Protein AF-A0A1H0W1Z4-F1 (afdb_monomer)

pLDDT: mean 87.78, std 14.09, range [36.78, 98.44]

Mean predicted aligned error: 5.64 Å

Secondary structure (DSSP, 8-state):
----HHHHHHHHHHHGGG---SEEEEE-HHHHTT-HHHHHHHTT--GGGB-PPEEPSS---S--SS---TT--EEEEEEEETTEEEEEEEEES-SPPPTT--HHHHHHHHHHHHHHHHHHHHHHHHHHHTGGGSSEE-SSS-EE-HHHHHHHHHHHHHHHHHHTT-HHHHHHHHHHHHHHHHTT-HHHHHHHHHHIIIIIHHHHHHHT-

Nearest PDB structures (foldseek):
  8fkz-assembly1_SR  TM=3.542E-01  e=4.297E-01  Homo sapiens
  8eui-assembly1_n  TM=4.156E-01  e=1.668E+00  Schizosaccharomyces pombe
  8fkx-assembly1_SR  TM=2.102E-01  e=4.061E-01  Homo sapiens
  8fkw-assembly1_SR  TM=2.230E-01  e=6.382E-01  Homo sapiens
  8i9y-assembly1_CJ  TM=4.359E-01  e=3.681E+00  Thermochaetoides thermophila DSM 1495

Organism: NCBI:txid91360

Structure (mmCIF, N/CA/C/O backbone):
data_AF-A0A1H0W1Z4-F1
#
_entry.id   AF-A0A1H0W1Z4-F1
#
loop_
_atom_site.group_PDB
_atom_site.id
_atom_site.type_symbol
_atom_site.label_atom_id
_atom_site.label_alt_id
_atom_site.label_comp_id
_atom_site.label_asym_id
_atom_site.label_entity_id
_atom_site.label_seq_id
_atom_site.pdbx_PDB_ins_code
_atom_site.Cartn_x
_atom_site.Cartn_y
_atom_site.Cartn_z
_atom_site.occupancy
_atom_site.B_iso_or_equiv
_atom_site.auth_seq_id
_atom_site.auth_comp_id
_atom_site.auth_asym_id
_atom_site.auth_atom_id
_atom_site.pdbx_PDB_model_num
ATOM 1 N N . MET A 1 1 ? 12.973 -9.106 -22.402 1.00 54.47 1 MET A N 1
ATOM 2 C CA . MET A 1 1 ? 11.665 -9.675 -22.018 1.00 54.47 1 MET A CA 1
ATOM 3 C C . MET A 1 1 ? 10.952 -8.630 -21.182 1.00 54.47 1 MET A C 1
ATOM 5 O O . MET A 1 1 ? 11.521 -8.187 -20.190 1.00 54.47 1 MET A O 1
ATOM 9 N N . ILE A 1 2 ? 9.799 -8.159 -21.649 1.00 82.00 2 ILE A N 1
ATOM 10 C CA . ILE A 1 2 ? 8.969 -7.188 -20.927 1.00 82.00 2 ILE A CA 1
ATOM 11 C C . ILE A 1 2 ? 8.292 -7.931 -19.766 1.00 82.00 2 ILE A C 1
ATOM 13 O O . ILE A 1 2 ? 7.912 -9.089 -19.918 1.00 82.00 2 ILE A O 1
ATOM 17 N N . PHE A 1 3 ? 8.229 -7.309 -18.590 1.00 91.56 3 PHE A N 1
ATOM 18 C CA . PHE A 1 3 ? 7.589 -7.903 -17.417 1.00 91.56 3 PHE A CA 1
ATOM 19 C C . PHE A 1 3 ? 6.062 -7.835 -17.564 1.00 91.56 3 PHE A C 1
ATOM 21 O O . PHE A 1 3 ? 5.538 -6.766 -17.865 1.00 91.56 3 PHE A O 1
ATOM 28 N N . ASP A 1 4 ? 5.351 -8.939 -17.329 1.00 95.38 4 ASP A N 1
ATOM 29 C CA . ASP A 1 4 ? 3.884 -8.975 -17.393 1.00 95.38 4 ASP A CA 1
ATOM 30 C C . ASP A 1 4 ? 3.253 -8.372 -16.124 1.00 95.38 4 ASP A C 1
ATOM 32 O O . ASP A 1 4 ? 3.011 -9.056 -15.125 1.00 95.38 4 ASP A O 1
ATOM 36 N N . TYR A 1 5 ? 2.996 -7.061 -16.158 1.00 95.62 5 TYR A N 1
ATOM 37 C CA . TYR A 1 5 ? 2.328 -6.358 -15.061 1.00 95.62 5 TYR A CA 1
ATOM 38 C C . TYR A 1 5 ? 0.850 -6.716 -14.923 1.00 95.62 5 TYR A C 1
ATOM 40 O O . TYR A 1 5 ? 0.344 -6.696 -13.803 1.00 95.62 5 TYR A O 1
ATOM 48 N N . GLY A 1 6 ? 0.163 -7.050 -16.018 1.00 94.31 6 GLY A N 1
ATOM 49 C CA . GLY A 1 6 ? -1.247 -7.436 -15.975 1.00 94.31 6 GLY A CA 1
ATOM 50 C C . GLY A 1 6 ? -1.432 -8.749 -15.217 1.00 94.31 6 GLY A C 1
ATOM 51 O O . GLY A 1 6 ? -2.233 -8.824 -14.283 1.00 94.31 6 GLY A O 1
ATOM 52 N N . GLY A 1 7 ? -0.624 -9.759 -15.551 1.00 96.44 7 GLY A N 1
ATOM 53 C CA . GLY A 1 7 ? -0.599 -11.039 -14.847 1.00 96.44 7 GLY A CA 1
ATOM 54 C C . GLY A 1 7 ? -0.161 -10.909 -13.388 1.00 96.44 7 GLY A C 1
ATOM 55 O O . GLY A 1 7 ? -0.798 -11.484 -12.503 1.00 96.44 7 GLY A O 1
ATOM 56 N N . ALA A 1 8 ? 0.880 -10.117 -13.105 1.00 97.38 8 ALA A N 1
ATOM 57 C CA . ALA A 1 8 ? 1.346 -9.891 -11.734 1.00 97.38 8 ALA A CA 1
ATOM 58 C C . ALA A 1 8 ? 0.305 -9.169 -10.860 1.00 97.38 8 ALA A C 1
ATOM 60 O O . ALA A 1 8 ? 0.107 -9.556 -9.709 1.00 97.38 8 ALA A O 1
ATOM 61 N N . LEU A 1 9 ? -0.381 -8.158 -11.406 1.00 96.81 9 LEU A N 1
ATOM 62 C CA . LEU A 1 9 ? -1.459 -7.451 -10.716 1.00 96.81 9 LEU A CA 1
ATOM 63 C C . LEU A 1 9 ? -2.620 -8.396 -10.410 1.00 96.81 9 LEU A C 1
ATOM 65 O O . LEU A 1 9 ? -2.987 -8.530 -9.249 1.00 96.81 9 LEU A O 1
ATOM 69 N N . LYS A 1 10 ? -3.120 -9.129 -11.411 1.00 97.19 10 LYS A N 1
ATOM 70 C CA . LYS A 1 10 ? -4.212 -10.095 -11.222 1.00 97.19 10 LYS A CA 1
ATOM 71 C C . LYS A 1 10 ? -3.865 -11.172 -10.192 1.00 97.19 10 LYS A C 1
ATOM 73 O O . LYS A 1 10 ? -4.716 -11.601 -9.417 1.00 97.19 10 LYS A O 1
ATOM 78 N N . LYS A 1 11 ? -2.604 -11.609 -10.157 1.00 97.75 11 LYS A N 1
ATOM 79 C CA . LYS A 1 11 ? -2.120 -12.523 -9.119 1.00 97.75 11 LYS A CA 1
ATOM 80 C C . LYS A 1 11 ? -2.208 -11.886 -7.730 1.00 97.75 11 LYS A C 1
ATOM 82 O O . LYS A 1 11 ? -2.734 -12.515 -6.818 1.00 97.75 11 LYS A O 1
ATOM 87 N N . LEU A 1 12 ? -1.730 -10.650 -7.569 1.00 97.69 12 LEU A N 1
ATOM 88 C CA . LEU A 1 12 ? -1.791 -9.942 -6.289 1.00 97.69 12 LEU A CA 1
ATOM 89 C C . LEU A 1 12 ? -3.231 -9.656 -5.843 1.00 97.69 12 LEU A C 1
ATOM 91 O O . LEU A 1 12 ? -3.514 -9.765 -4.658 1.00 97.69 12 LEU A O 1
ATOM 95 N N . GLU A 1 13 ? -4.133 -9.340 -6.770 1.00 96.81 13 GLU A N 1
ATOM 96 C CA . GLU A 1 13 ? -5.564 -9.151 -6.495 1.00 96.81 13 GLU A CA 1
ATOM 97 C C . GLU A 1 13 ? -6.209 -10.415 -5.918 1.00 96.81 13 GLU A C 1
ATOM 99 O O . GLU A 1 13 ? -6.973 -10.334 -4.960 1.00 96.81 13 GLU A O 1
ATOM 104 N N . ASN A 1 14 ? -5.882 -11.583 -6.478 1.00 96.88 14 ASN A N 1
ATOM 105 C CA . ASN A 1 14 ? -6.466 -12.856 -6.054 1.00 96.88 14 ASN A CA 1
ATOM 106 C C . ASN A 1 14 ? -5.843 -13.395 -4.764 1.00 96.88 14 ASN A C 1
ATOM 108 O O . ASN A 1 14 ? -6.538 -13.958 -3.924 1.00 96.88 14 ASN A O 1
ATOM 112 N N . GLU A 1 15 ? -4.522 -13.282 -4.632 1.00 96.62 15 GLU A N 1
ATOM 113 C CA . GLU A 1 15 ? -3.795 -13.882 -3.513 1.00 96.62 15 GLU A CA 1
ATOM 114 C C . GLU A 1 15 ? -3.684 -12.935 -2.320 1.00 96.62 15 GLU A C 1
ATOM 116 O O . GLU A 1 15 ? -3.483 -13.403 -1.203 1.00 96.62 15 GLU A O 1
ATOM 121 N N . LEU A 1 16 ? -3.753 -11.616 -2.547 1.00 96.44 16 LEU A N 1
ATOM 122 C CA . LEU A 1 16 ? -3.589 -10.556 -1.540 1.00 96.44 16 LEU A CA 1
ATOM 123 C C . LEU A 1 16 ? -2.333 -10.730 -0.676 1.00 96.44 16 LEU A C 1
ATOM 125 O O . LEU A 1 16 ? -2.275 -10.313 0.479 1.00 96.44 16 LEU A O 1
ATOM 129 N N . ASN A 1 17 ? -1.327 -11.403 -1.237 1.00 93.75 17 ASN A N 1
ATOM 130 C CA . ASN A 1 17 ? -0.134 -11.860 -0.537 1.00 93.75 17 ASN A CA 1
ATOM 131 C C . ASN A 1 17 ? -0.435 -12.630 0.774 1.00 93.75 17 ASN A C 1
ATOM 133 O O . ASN A 1 17 ? 0.283 -12.500 1.763 1.00 93.75 17 ASN A O 1
ATOM 137 N N . GLY A 1 18 ? -1.521 -13.410 0.788 1.00 95.19 18 GLY A N 1
ATOM 138 C CA . GLY A 1 18 ? -1.989 -14.198 1.929 1.00 95.19 18 GLY A CA 1
ATOM 139 C C . GLY A 1 18 ? -2.751 -13.407 2.997 1.00 95.19 18 GLY A C 1
ATOM 140 O O . GLY A 1 18 ? -3.099 -13.975 4.031 1.00 95.19 18 GLY A O 1
ATOM 141 N N . LEU A 1 19 ? -3.007 -12.113 2.783 1.00 96.25 19 LEU A N 1
ATOM 142 C CA . LEU A 1 19 ? -3.718 -11.264 3.737 1.00 96.25 19 LEU A CA 1
ATOM 143 C C . LEU A 1 19 ? -5.232 -11.383 3.551 1.00 96.25 19 LEU A C 1
ATOM 145 O O . LEU A 1 19 ? -5.746 -11.378 2.434 1.00 96.25 19 LEU A O 1
ATOM 149 N N . LYS A 1 20 ? -5.959 -11.434 4.668 1.00 94.19 20 LYS A N 1
ATOM 150 C CA . LYS A 1 20 ? -7.419 -11.374 4.665 1.00 94.19 20 LYS A CA 1
ATOM 151 C C . LYS A 1 20 ? -7.868 -9.919 4.776 1.00 94.19 20 LYS A C 1
ATOM 153 O O . LYS A 1 20 ? -7.531 -9.245 5.746 1.00 94.19 20 LYS A O 1
ATOM 158 N N . ILE A 1 21 ? -8.659 -9.471 3.809 1.00 95.69 21 ILE A N 1
ATOM 159 C CA . ILE A 1 21 ? -9.326 -8.163 3.801 1.00 95.69 21 ILE A CA 1
ATOM 160 C C . ILE A 1 21 ? -10.825 -8.367 3.569 1.00 95.69 21 ILE A C 1
ATOM 162 O O . ILE A 1 21 ? -11.235 -9.429 3.101 1.00 95.69 21 ILE A O 1
ATOM 166 N N . HIS A 1 22 ? -11.634 -7.350 3.859 1.00 96.56 22 HIS A N 1
ATOM 167 C CA . HIS A 1 22 ? -13.062 -7.367 3.550 1.00 96.56 22 HIS A CA 1
ATOM 168 C C . HIS A 1 22 ? -13.293 -7.294 2.035 1.00 96.56 22 HIS A C 1
ATOM 170 O O . HIS A 1 22 ? -14.001 -8.113 1.458 1.00 96.56 22 HIS A O 1
ATOM 176 N N . SER A 1 23 ? -12.686 -6.303 1.373 1.00 96.69 23 SER A N 1
ATOM 177 C CA . SER A 1 23 ? -12.853 -6.100 -0.070 1.00 96.69 23 SER A CA 1
ATOM 178 C C . SER A 1 23 ? -11.734 -5.253 -0.672 1.00 96.69 23 SER A C 1
ATOM 180 O O . SER A 1 23 ? -11.281 -4.291 -0.047 1.00 96.69 23 SER A O 1
ATOM 182 N N . LEU A 1 24 ? -11.361 -5.572 -1.912 1.00 97.56 24 LEU A N 1
ATOM 183 C CA . LEU A 1 24 ? -10.500 -4.768 -2.778 1.00 97.56 24 LEU A CA 1
ATOM 184 C C . LEU A 1 24 ? -11.349 -4.125 -3.877 1.00 97.56 24 LEU A C 1
ATOM 186 O O . LEU A 1 24 ? -12.066 -4.820 -4.591 1.00 97.56 24 LEU A O 1
ATOM 190 N N . ASN A 1 25 ? -11.243 -2.808 -4.028 1.00 96.50 25 ASN A N 1
ATOM 191 C CA . ASN A 1 25 ? -12.062 -2.039 -4.954 1.00 96.50 25 ASN A CA 1
ATOM 192 C C . ASN A 1 25 ? -11.186 -1.159 -5.845 1.00 96.50 25 ASN A C 1
ATOM 194 O O . ASN A 1 25 ? -10.523 -0.238 -5.370 1.00 96.50 25 ASN A O 1
ATOM 198 N N . PHE A 1 26 ? -11.225 -1.404 -7.153 1.00 93.62 26 PHE A N 1
ATOM 199 C CA . PHE A 1 26 ? -10.638 -0.490 -8.126 1.00 93.62 26 PHE A CA 1
ATOM 200 C C . PHE A 1 26 ? -11.659 0.584 -8.491 1.00 93.62 26 PHE A C 1
ATOM 202 O O . PHE A 1 26 ? -12.725 0.266 -9.015 1.00 93.62 26 PHE A O 1
ATOM 209 N N . ILE A 1 27 ? -11.338 1.850 -8.232 1.00 90.88 27 ILE A N 1
ATOM 210 C CA . ILE A 1 27 ? -12.268 2.977 -8.351 1.00 90.88 27 ILE A CA 1
ATOM 211 C C . ILE A 1 27 ? -11.737 4.021 -9.336 1.00 90.88 27 ILE A C 1
ATOM 213 O O . ILE A 1 27 ? -10.537 4.281 -9.409 1.00 90.88 27 ILE A O 1
ATOM 217 N N . ASP A 1 28 ? -12.629 4.617 -10.121 1.00 86.44 28 ASP A N 1
ATOM 218 C CA . ASP A 1 28 ? -12.276 5.682 -11.061 1.00 86.44 28 ASP A CA 1
ATOM 219 C C . ASP A 1 28 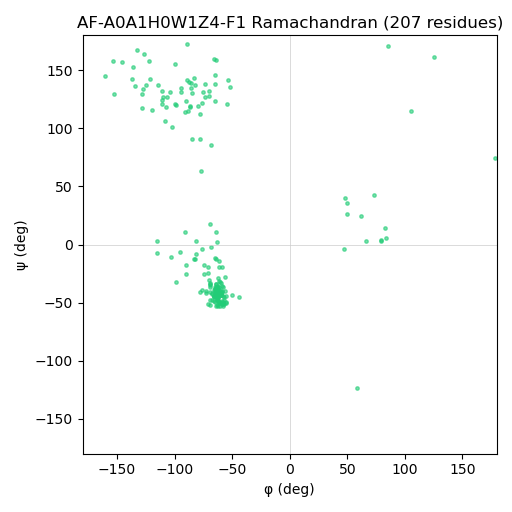? -11.786 6.939 -10.322 1.00 86.44 28 ASP A C 1
ATOM 221 O O . ASP A 1 28 ? -12.258 7.255 -9.229 1.00 86.44 28 ASP A O 1
ATOM 225 N N . TYR A 1 29 ? -10.838 7.667 -10.922 1.00 82.00 29 TYR A N 1
ATOM 226 C CA . TYR A 1 29 ? -10.178 8.832 -10.309 1.00 82.00 29 TYR A CA 1
ATOM 227 C C . TYR A 1 29 ? -11.163 9.853 -9.717 1.00 82.00 29 TYR A C 1
ATOM 229 O O . TYR A 1 29 ? -10.976 10.330 -8.600 1.00 82.00 29 TYR A O 1
ATOM 237 N N . GLU A 1 30 ? -12.243 10.149 -10.442 1.00 83.75 30 GLU A N 1
ATOM 238 C CA . GLU A 1 30 ? -13.265 11.116 -10.025 1.00 83.75 30 GLU A CA 1
ATOM 239 C C . GLU A 1 30 ? -14.005 10.691 -8.753 1.00 83.75 30 GLU A C 1
ATOM 241 O O . GLU A 1 30 ? -14.344 11.525 -7.915 1.00 83.75 30 GLU A O 1
ATOM 246 N N . LEU A 1 31 ? -14.255 9.389 -8.599 1.00 85.88 31 LEU A N 1
ATOM 247 C CA . LEU A 1 31 ? -14.890 8.835 -7.406 1.00 85.88 31 LEU A CA 1
ATOM 248 C C . LEU A 1 31 ? -13.890 8.773 -6.249 1.00 85.88 31 LEU A C 1
ATOM 250 O O . LEU A 1 31 ? -14.244 9.105 -5.121 1.00 85.88 31 LEU A O 1
ATOM 254 N N . PHE A 1 32 ? -12.634 8.419 -6.536 1.00 84.38 32 PHE A N 1
ATOM 255 C CA . PHE A 1 32 ? -11.555 8.386 -5.549 1.00 84.38 32 PHE A CA 1
ATOM 256 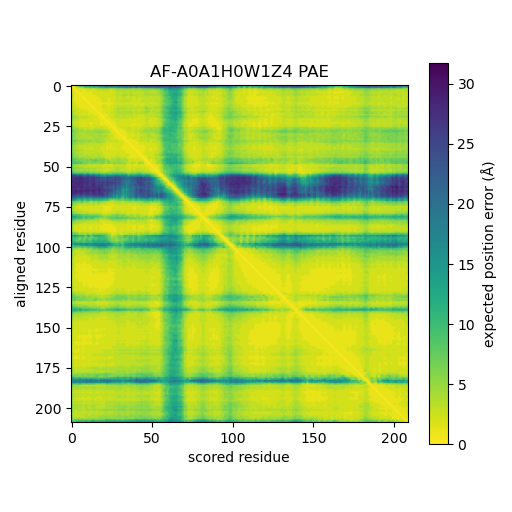C C . PHE A 1 32 ? -11.334 9.760 -4.895 1.00 84.38 32 PHE A C 1
ATOM 258 O O . PHE A 1 32 ? -11.193 9.864 -3.677 1.00 84.38 32 PHE A O 1
ATOM 265 N N . ALA A 1 33 ? -11.416 10.836 -5.683 1.00 82.25 33 ALA A N 1
ATOM 266 C CA . ALA A 1 33 ? -11.268 12.213 -5.212 1.00 82.25 33 ALA A CA 1
ATOM 267 C C . ALA A 1 33 ? -12.362 12.684 -4.227 1.00 82.25 33 ALA A C 1
ATOM 269 O O . ALA A 1 33 ? -12.193 13.726 -3.591 1.00 82.25 33 ALA A O 1
ATOM 270 N N . LYS A 1 34 ? -13.470 11.942 -4.070 1.00 85.00 34 LYS A N 1
ATOM 271 C CA . LYS A 1 34 ? -14.558 12.272 -3.128 1.00 85.00 34 LYS A CA 1
ATOM 272 C C . LYS A 1 34 ? -14.270 11.845 -1.681 1.00 85.00 34 LYS A C 1
ATOM 274 O O . LYS A 1 34 ? -15.012 12.231 -0.779 1.00 85.00 34 LYS A O 1
ATOM 279 N N . GLY A 1 35 ? -13.190 11.097 -1.450 1.00 83.31 35 GLY A N 1
ATOM 280 C CA . GLY A 1 35 ? -12.712 10.727 -0.119 1.00 83.31 35 GLY A CA 1
ATOM 281 C C . GLY A 1 35 ? -13.368 9.480 0.487 1.00 83.31 35 GLY A C 1
ATOM 282 O O . GLY A 1 35 ? -14.346 8.934 -0.018 1.00 83.31 35 GLY A O 1
ATOM 283 N N . GLU A 1 36 ? -12.806 9.032 1.610 1.00 87.38 36 GLU A N 1
ATOM 284 C CA . GLU A 1 36 ? -13.089 7.737 2.250 1.00 87.38 36 GLU A CA 1
ATOM 285 C C . GLU A 1 36 ? -14.567 7.490 2.601 1.00 87.38 36 GLU A C 1
ATOM 287 O O . GLU A 1 36 ? -15.058 6.385 2.395 1.00 87.38 36 GLU A O 1
ATOM 292 N N . ASN A 1 37 ? -15.296 8.504 3.086 1.00 90.62 37 ASN A N 1
ATOM 293 C CA . ASN A 1 37 ? -16.703 8.346 3.464 1.00 90.62 37 ASN A CA 1
ATOM 294 C C . ASN A 1 37 ? -17.551 7.987 2.240 1.00 90.62 37 ASN A C 1
ATOM 296 O O . ASN A 1 37 ? -18.308 7.023 2.284 1.00 90.62 37 ASN A O 1
ATOM 300 N N . TYR A 1 38 ? -17.361 8.723 1.140 1.00 90.94 38 TYR A N 1
ATOM 301 C CA . TYR A 1 38 ? -18.055 8.455 -0.115 1.00 90.94 38 TYR A CA 1
ATOM 302 C C . TYR A 1 38 ? -17.685 7.078 -0.667 1.00 90.94 38 TYR A C 1
ATOM 304 O O . TYR A 1 38 ? -18.557 6.347 -1.120 1.00 90.94 38 TYR A O 1
ATOM 312 N N . LEU A 1 39 ? -16.402 6.705 -0.615 1.00 91.88 39 LEU A N 1
ATOM 313 C CA . LEU A 1 39 ? -15.931 5.407 -1.101 1.00 91.88 39 LEU A CA 1
ATOM 314 C C . LEU A 1 39 ? -16.547 4.231 -0.331 1.00 91.88 39 LEU A C 1
ATOM 316 O O . LEU A 1 39 ? -16.953 3.248 -0.945 1.00 91.88 39 LEU A O 1
ATOM 320 N N . ILE A 1 40 ? -16.658 4.345 0.995 1.00 93.75 40 ILE A N 1
ATOM 321 C CA . ILE A 1 40 ? -17.289 3.336 1.857 1.00 93.75 40 ILE A CA 1
ATOM 322 C C . ILE A 1 40 ? -18.789 3.213 1.565 1.00 93.75 40 ILE A C 1
ATOM 324 O O . ILE A 1 40 ? -19.284 2.099 1.397 1.00 93.75 40 ILE A O 1
ATOM 328 N N . GLU A 1 41 ? -19.498 4.334 1.420 1.00 94.25 41 GLU A N 1
ATOM 329 C CA . GLU A 1 41 ? -20.918 4.326 1.039 1.00 94.25 41 GLU A CA 1
ATOM 330 C C . GLU A 1 41 ? -21.133 3.770 -0.373 1.00 94.25 41 GLU A C 1
ATOM 332 O O . GLU A 1 41 ? -22.077 3.017 -0.606 1.00 94.25 41 GLU A O 1
ATOM 337 N N . HIS A 1 42 ? -20.234 4.083 -1.311 1.00 92.50 42 HIS A N 1
ATOM 338 C CA . HIS A 1 42 ? -20.307 3.632 -2.701 1.00 92.50 42 HIS A CA 1
ATOM 339 C C . HIS A 1 42 ? -20.247 2.106 -2.840 1.00 92.50 42 HIS A C 1
ATOM 341 O O . HIS A 1 42 ? -20.872 1.552 -3.741 1.00 92.50 42 HIS A O 1
ATOM 347 N N . ILE A 1 43 ? -19.540 1.419 -1.937 1.00 93.88 43 ILE A N 1
ATOM 348 C CA . ILE A 1 43 ? -19.478 -0.051 -1.899 1.00 93.88 43 ILE A CA 1
ATOM 349 C C . ILE A 1 43 ? -20.556 -0.677 -0.998 1.00 93.88 43 ILE A C 1
ATOM 351 O O . ILE A 1 43 ? -20.496 -1.867 -0.699 1.00 93.88 43 ILE A O 1
ATOM 355 N N . GLY A 1 44 ? -21.538 0.114 -0.551 1.00 93.50 44 GLY A N 1
ATOM 356 C CA . GLY A 1 44 ? -22.682 -0.353 0.233 1.00 93.50 44 GLY A CA 1
ATOM 357 C C . GLY A 1 44 ? -22.424 -0.506 1.734 1.00 93.50 44 GLY A C 1
ATOM 358 O O . GLY A 1 44 ? -23.235 -1.120 2.426 1.00 93.50 44 GLY A O 1
ATOM 359 N N . LEU A 1 45 ? -21.325 0.042 2.262 1.00 93.44 45 LEU A N 1
ATOM 360 C CA . LEU A 1 45 ? -21.011 0.012 3.691 1.00 93.44 45 LEU A CA 1
ATOM 361 C C . LEU A 1 45 ? -21.369 1.337 4.381 1.00 93.44 45 LEU A C 1
ATOM 363 O O . LEU A 1 45 ? -21.404 2.402 3.773 1.00 93.44 45 LEU A O 1
ATOM 367 N N . SER A 1 46 ? -21.616 1.287 5.693 1.00 91.12 46 SER A N 1
ATOM 368 C CA . SER A 1 46 ? -21.920 2.482 6.489 1.00 91.12 46 SER A CA 1
ATOM 369 C C . SER A 1 46 ? -20.653 3.181 6.982 1.00 91.12 46 SER A C 1
ATOM 371 O O . SER A 1 46 ? -19.781 2.551 7.581 1.00 91.12 46 SER A O 1
ATOM 373 N N . VAL A 1 47 ? -20.598 4.512 6.851 1.00 87.31 47 VAL A N 1
ATOM 374 C CA . VAL A 1 47 ? -19.519 5.363 7.401 1.00 87.31 47 VAL A CA 1
ATOM 375 C C . VAL A 1 47 ? -19.356 5.188 8.913 1.00 87.31 47 VAL A C 1
ATOM 377 O O . VAL A 1 47 ? -18.252 5.327 9.438 1.00 87.31 47 VAL A O 1
ATOM 380 N N . LYS A 1 48 ? -20.431 4.825 9.629 1.00 89.25 48 LYS A N 1
ATOM 381 C CA . LYS A 1 48 ? -20.384 4.551 11.078 1.00 89.25 48 LYS A CA 1
ATOM 382 C C . LYS A 1 48 ? -19.454 3.388 11.435 1.00 89.25 48 LYS A C 1
ATOM 384 O O . LYS A 1 48 ? -19.037 3.285 12.584 1.00 89.25 48 LYS A O 1
ATOM 389 N N . ASN A 1 49 ? -19.130 2.538 10.464 1.00 87.56 49 ASN A N 1
ATOM 390 C CA . ASN A 1 49 ? -18.246 1.399 10.652 1.00 87.56 49 ASN A CA 1
ATOM 391 C C . ASN A 1 49 ? -16.766 1.792 10.549 1.00 87.56 49 ASN A C 1
ATOM 393 O O . ASN A 1 49 ? -15.921 0.985 10.917 1.00 87.56 49 ASN A O 1
ATOM 397 N N . ILE A 1 50 ? -16.422 2.993 10.068 1.00 92.81 50 ILE A N 1
ATOM 398 C CA . ILE A 1 50 ? -15.025 3.404 9.877 1.00 92.81 50 ILE A CA 1
ATOM 399 C C . ILE A 1 50 ? -14.336 3.628 11.229 1.00 92.81 50 ILE A C 1
ATOM 401 O O . ILE A 1 50 ? -14.788 4.419 12.058 1.00 92.81 50 ILE A O 1
ATOM 405 N N . ILE A 1 51 ? -13.179 2.993 11.417 1.00 92.44 51 ILE A N 1
ATOM 406 C CA . ILE A 1 51 ? -12.267 3.274 12.527 1.00 92.44 51 ILE A CA 1
ATOM 407 C C . ILE A 1 51 ? -11.307 4.391 12.105 1.00 92.44 51 ILE A C 1
ATOM 409 O O . ILE A 1 51 ? -10.474 4.209 11.220 1.00 92.44 51 ILE A O 1
ATOM 413 N N . ARG A 1 52 ? -11.395 5.549 12.769 1.00 90.56 52 ARG A N 1
ATOM 414 C CA . ARG A 1 52 ? -10.483 6.685 12.558 1.00 90.56 52 ARG A CA 1
ATOM 415 C C . ARG A 1 52 ? -9.336 6.646 13.558 1.00 90.56 52 ARG A C 1
ATOM 417 O O . ARG A 1 52 ? -9.578 6.534 14.755 1.00 90.56 52 ARG A O 1
ATOM 424 N N . TYR A 1 53 ? -8.105 6.793 13.078 1.00 89.75 53 TYR A N 1
ATOM 425 C CA . TYR A 1 53 ? -6.909 6.786 13.918 1.00 89.75 53 TYR A CA 1
ATOM 426 C C . TYR A 1 53 ? -6.483 8.202 14.306 1.00 89.75 53 TYR A C 1
ATOM 428 O O . TYR A 1 53 ? -6.370 9.084 13.456 1.00 89.75 53 TYR A O 1
ATOM 436 N N . LYS A 1 54 ? -6.153 8.409 15.582 1.00 89.25 54 LYS A N 1
ATOM 437 C CA . LYS A 1 54 ? -5.401 9.590 16.018 1.00 89.25 54 LYS A CA 1
ATOM 438 C C . LYS A 1 54 ? -3.934 9.465 15.606 1.00 89.25 54 LYS A C 1
ATOM 440 O O . LYS A 1 54 ? -3.274 8.483 15.948 1.00 89.25 54 LYS A O 1
ATOM 445 N N . VAL A 1 55 ? -3.396 10.469 14.920 1.00 86.38 55 VAL A N 1
ATOM 446 C CA . VAL A 1 55 ? -1.967 10.516 14.573 1.00 86.38 55 VAL A CA 1
ATOM 447 C C . VAL A 1 55 ? -1.159 10.905 15.812 1.00 86.38 55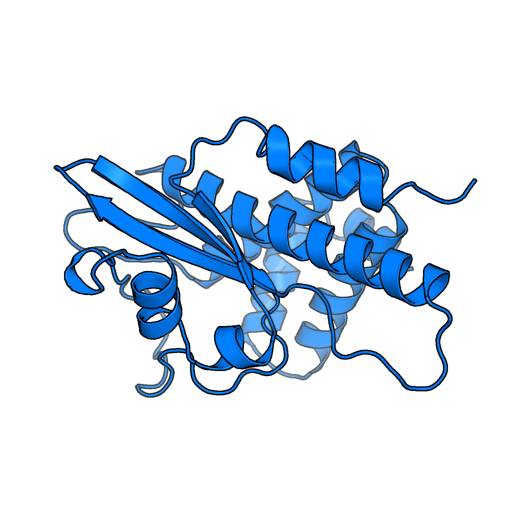 VAL A C 1
ATOM 449 O O . VAL A 1 55 ? -1.380 11.962 16.400 1.00 86.38 55 VAL A O 1
ATOM 452 N N . LYS A 1 56 ? -0.217 10.053 16.230 1.00 71.44 56 LYS A N 1
ATOM 453 C CA . LYS A 1 56 ? 0.698 10.355 17.340 1.00 71.44 56 LYS A CA 1
ATOM 454 C C . LYS A 1 56 ? 1.875 11.204 16.857 1.00 71.44 56 LYS A C 1
ATOM 456 O O . LYS A 1 56 ? 2.482 10.903 15.836 1.00 71.44 56 LYS A O 1
ATOM 461 N N . GLY A 1 57 ? 2.249 12.217 17.640 1.00 59.06 57 GLY A N 1
ATOM 462 C CA . GLY A 1 57 ? 3.567 12.857 17.545 1.00 59.06 57 GLY A CA 1
ATOM 463 C C . GLY A 1 57 ? 3.750 13.943 16.479 1.00 59.06 57 GLY A C 1
ATOM 464 O O . GLY A 1 57 ? 4.862 14.448 16.357 1.00 59.06 57 GLY A O 1
ATOM 465 N N . GLN A 1 58 ? 2.708 14.353 15.747 1.00 54.12 58 GLN A N 1
ATOM 466 C CA . GLN A 1 58 ? 2.760 15.560 14.912 1.00 54.12 58 GLN A CA 1
ATOM 467 C C . GLN A 1 58 ? 1.471 16.381 15.039 1.00 54.12 58 GLN A C 1
ATOM 469 O O . GLN A 1 58 ? 0.392 15.788 15.102 1.00 54.12 58 GLN A O 1
ATOM 474 N N . PRO A 1 59 ? 1.550 17.728 15.041 1.00 43.62 59 PRO A N 1
ATOM 475 C CA . PRO A 1 59 ? 0.392 18.570 14.789 1.00 43.62 59 PRO A CA 1
ATOM 476 C C . PRO A 1 59 ? -0.002 18.372 13.324 1.00 43.62 59 PRO A C 1
ATOM 478 O O . PRO A 1 59 ? 0.458 19.072 12.425 1.00 43.62 59 PRO A O 1
ATOM 481 N N . TYR A 1 60 ? -0.805 17.345 13.071 1.00 45.38 60 TYR A N 1
ATOM 482 C CA . TYR A 1 60 ? -1.495 17.204 11.803 1.00 45.38 60 TYR A CA 1
ATOM 483 C C . TYR A 1 60 ? -2.481 18.371 11.706 1.00 45.38 60 TYR A C 1
ATOM 485 O O . TYR A 1 60 ? -3.279 18.583 12.621 1.00 45.38 60 TYR A O 1
ATOM 493 N N . GLY A 1 61 ? -2.373 19.174 10.646 1.00 45.28 61 GLY A N 1
ATOM 494 C CA . GLY A 1 61 ? -3.300 20.279 10.410 1.00 45.28 61 GLY A CA 1
ATOM 495 C C . GLY A 1 61 ? -4.746 19.777 10.430 1.00 45.28 61 GLY A C 1
ATOM 496 O O . GLY A 1 61 ? -5.039 18.683 9.956 1.00 45.28 61 GLY A O 1
ATOM 497 N N . SER A 1 62 ? -5.647 20.578 10.995 1.00 41.25 62 SER A N 1
ATOM 498 C CA . SER A 1 62 ? -7.065 20.249 11.214 1.00 41.25 62 SER A CA 1
ATOM 499 C C . SER A 1 62 ? -7.866 19.980 9.936 1.00 41.25 62 SER A C 1
ATOM 501 O O . SER A 1 62 ? -8.955 19.414 9.999 1.00 41.25 62 SER A O 1
ATOM 503 N N . ASN A 1 63 ? -7.330 20.343 8.776 1.00 40.38 63 ASN A N 1
ATOM 504 C CA . ASN A 1 63 ? -7.953 20.116 7.485 1.00 40.38 63 ASN A CA 1
ATOM 505 C C . ASN A 1 63 ? -7.162 19.030 6.775 1.00 40.38 63 ASN A C 1
ATOM 507 O O . ASN A 1 63 ? -6.063 19.342 6.356 1.00 40.38 63 ASN A O 1
ATOM 511 N N . HIS A 1 64 ? -7.690 17.806 6.680 1.00 46.62 64 HIS A N 1
ATOM 512 C CA . HIS A 1 64 ? -7.588 16.905 5.517 1.00 46.62 64 HIS A CA 1
ATOM 513 C C . HIS A 1 64 ? -8.292 15.578 5.845 1.00 46.62 64 HIS A C 1
ATOM 515 O O . HIS A 1 64 ? -7.660 14.550 6.063 1.00 46.62 64 HIS A O 1
ATOM 521 N N . GLY A 1 65 ? -9.625 15.586 5.849 1.00 37.69 65 GLY A N 1
ATOM 522 C CA . GLY A 1 65 ? -10.348 14.396 5.408 1.00 37.69 65 GLY A CA 1
ATOM 523 C C . GLY A 1 65 ? -10.312 14.398 3.886 1.00 37.69 65 GLY A C 1
ATOM 524 O O . GLY A 1 65 ? -10.861 15.331 3.317 1.00 37.69 65 GLY A O 1
ATOM 525 N N . GLY A 1 66 ? -9.608 13.446 3.262 1.00 38.00 66 GLY A N 1
ATOM 526 C CA . GLY A 1 66 ? -9.671 13.046 1.840 1.00 38.00 66 GLY A CA 1
ATOM 527 C C . GLY A 1 66 ? -9.652 14.093 0.710 1.00 38.00 66 GLY A C 1
ATOM 528 O O . GLY A 1 66 ? -9.660 13.702 -0.452 1.00 38.00 66 GLY A O 1
ATOM 529 N N . ALA A 1 67 ? -9.648 15.395 0.982 1.00 36.78 67 ALA A N 1
ATOM 530 C CA . ALA A 1 67 ? -9.901 16.408 -0.028 1.00 36.78 67 ALA A CA 1
ATOM 531 C C . ALA A 1 67 ? -8.586 16.857 -0.683 1.00 36.78 67 ALA A C 1
ATOM 533 O O . ALA A 1 67 ? -7.747 17.498 -0.049 1.00 36.78 67 ALA A O 1
ATOM 534 N N . ALA A 1 68 ? -8.471 16.544 -1.977 1.00 37.41 68 ALA A N 1
ATOM 535 C CA . ALA A 1 68 ? -7.602 17.186 -2.967 1.00 37.41 68 ALA A CA 1
ATOM 536 C C . ALA A 1 68 ? -6.080 16.928 -2.906 1.00 37.41 68 ALA A C 1
ATOM 538 O O . ALA A 1 68 ? -5.294 17.831 -3.182 1.00 37.41 68 ALA A O 1
ATOM 539 N N . ASN A 1 69 ? -5.635 15.688 -2.669 1.00 42.09 69 ASN A N 1
ATOM 540 C CA . ASN A 1 69 ? -4.310 15.269 -3.150 1.00 42.09 69 ASN A CA 1
ATOM 541 C C . ASN A 1 69 ? -4.471 14.413 -4.412 1.00 42.09 69 ASN A C 1
ATOM 543 O O . ASN A 1 69 ? -4.740 13.220 -4.330 1.00 42.09 69 ASN A O 1
ATOM 547 N N . SER A 1 70 ? -4.242 15.015 -5.580 1.00 47.16 70 SER A N 1
ATOM 548 C CA . SER A 1 70 ? -4.303 14.386 -6.914 1.00 47.16 70 SER A CA 1
ATOM 549 C C . SER A 1 70 ? -3.285 13.256 -7.162 1.00 47.16 70 SER A C 1
ATOM 551 O O . SER A 1 70 ? -3.241 12.709 -8.257 1.00 47.16 70 SER A O 1
ATOM 553 N N . ASN A 1 71 ? -2.466 12.907 -6.163 1.00 60.78 71 ASN A N 1
ATOM 554 C CA . ASN A 1 71 ? -1.383 11.922 -6.265 1.00 60.78 71 ASN A CA 1
ATOM 555 C C . ASN A 1 71 ? -1.593 10.672 -5.389 1.00 60.78 71 ASN A C 1
ATOM 557 O O . ASN A 1 71 ? -0.691 9.838 -5.313 1.00 60.78 71 ASN A O 1
ATOM 561 N N . ILE A 1 72 ? -2.725 10.550 -4.686 1.00 70.56 72 ILE A N 1
ATOM 562 C CA . ILE A 1 72 ? -3.045 9.342 -3.914 1.00 70.56 72 ILE A CA 1
ATOM 563 C C . ILE A 1 72 ? -3.583 8.288 -4.886 1.00 70.56 72 ILE A C 1
ATOM 565 O O . ILE A 1 72 ? -4.591 8.521 -5.542 1.00 70.56 72 ILE A O 1
ATOM 569 N N . LEU A 1 73 ? -2.902 7.143 -4.977 1.00 85.38 73 LEU A N 1
ATOM 570 C CA . LEU A 1 73 ? -3.261 6.046 -5.889 1.00 85.38 73 LEU A CA 1
ATOM 571 C C . LEU A 1 73 ? -3.958 4.876 -5.182 1.00 85.38 73 LEU A C 1
ATOM 573 O O . LEU A 1 73 ? -4.476 3.979 -5.848 1.00 85.38 73 LEU A O 1
ATOM 577 N N . GLY A 1 74 ? -3.955 4.874 -3.850 1.00 91.44 74 GLY A N 1
ATOM 578 C CA . GLY A 1 74 ? -4.529 3.830 -3.015 1.00 91.44 74 GLY A CA 1
ATOM 579 C C . GLY A 1 74 ? -4.944 4.365 -1.648 1.00 91.44 74 GLY A C 1
ATOM 580 O O . GLY A 1 74 ? -4.518 5.443 -1.235 1.00 91.44 74 GLY A O 1
ATOM 581 N N . CYS A 1 75 ? -5.857 3.660 -0.989 1.00 92.19 75 CYS A N 1
ATOM 582 C CA . CYS A 1 75 ? -6.282 3.960 0.369 1.00 92.19 75 CYS A CA 1
ATOM 583 C C . CYS A 1 75 ? -6.759 2.688 1.070 1.00 92.19 75 CYS A C 1
ATOM 585 O O . CYS A 1 75 ? -7.634 1.981 0.565 1.00 92.19 75 CYS A O 1
ATOM 587 N N . THR A 1 76 ? -6.229 2.444 2.263 1.00 96.25 76 THR A N 1
ATOM 588 C CA . THR A 1 76 ? -6.691 1.398 3.174 1.00 96.25 76 THR A CA 1
ATOM 589 C C . THR A 1 76 ? -7.583 2.004 4.253 1.00 96.25 76 THR A C 1
ATOM 591 O O . THR A 1 76 ? -7.153 2.856 5.029 1.00 96.25 76 THR A O 1
ATOM 594 N N . VAL A 1 77 ? -8.829 1.536 4.335 1.00 95.44 77 VAL A N 1
ATOM 595 C CA . VAL A 1 77 ? -9.806 1.948 5.348 1.00 95.44 77 VAL A CA 1
ATOM 596 C C . VAL A 1 77 ? -10.061 0.793 6.306 1.00 95.44 77 VAL A C 1
ATOM 598 O O . VAL A 1 77 ? -10.469 -0.292 5.894 1.00 95.44 77 VAL A O 1
ATOM 601 N N . THR A 1 78 ? -9.867 1.030 7.600 1.00 96.06 78 THR A N 1
ATOM 602 C CA . THR A 1 78 ? -10.241 0.066 8.638 1.00 96.06 78 THR A CA 1
ATOM 603 C C . THR A 1 78 ? -11.707 0.238 9.006 1.00 96.06 78 THR A C 1
ATOM 605 O O . THR A 1 78 ? -12.146 1.342 9.333 1.00 96.06 78 THR A O 1
ATOM 608 N N . ILE A 1 79 ? -12.451 -0.864 9.015 1.00 95.75 79 ILE A N 1
ATOM 609 C CA . ILE A 1 79 ? -13.864 -0.902 9.386 1.00 95.75 79 ILE A CA 1
ATOM 610 C C . ILE A 1 79 ? -14.115 -1.866 10.549 1.00 95.75 79 ILE A C 1
ATOM 612 O O . ILE A 1 79 ? -13.333 -2.785 10.788 1.00 95.75 79 ILE A O 1
ATOM 616 N N . LYS A 1 80 ? -15.225 -1.664 11.262 1.00 93.81 80 LYS A N 1
ATOM 617 C CA . LYS A 1 80 ? -15.765 -2.583 12.264 1.00 93.81 80 LYS A CA 1
ATOM 618 C C . LYS A 1 80 ? -17.170 -3.036 11.862 1.00 93.81 80 LYS A C 1
ATOM 620 O O . LYS A 1 80 ? -18.085 -2.217 11.842 1.00 93.81 80 LYS A O 1
ATOM 625 N N . LEU A 1 81 ? -17.340 -4.329 11.601 1.00 91.44 81 LEU A N 1
ATOM 626 C CA . LEU A 1 81 ? -18.614 -4.980 11.273 1.00 91.44 81 LEU A CA 1
ATOM 627 C C . LEU A 1 81 ? -18.806 -6.181 12.194 1.00 91.44 81 LEU A C 1
ATOM 629 O O . LEU A 1 81 ? -17.885 -6.972 12.342 1.00 91.44 81 LEU A O 1
ATOM 633 N N . ASP A 1 82 ? -19.959 -6.302 12.856 1.00 88.44 82 ASP A N 1
ATOM 634 C CA . ASP A 1 82 ? -20.293 -7.456 13.711 1.00 88.44 82 ASP A CA 1
ATOM 6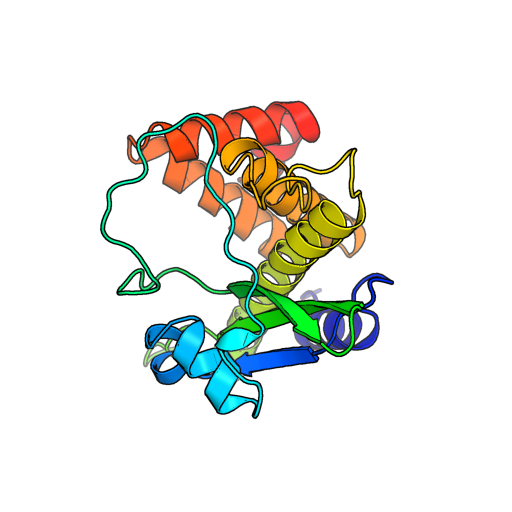35 C C . ASP A 1 82 ? -19.183 -7.858 14.705 1.00 88.44 82 ASP A C 1
ATOM 637 O O . ASP A 1 82 ? -18.906 -9.028 14.953 1.00 88.44 82 ASP A O 1
ATOM 641 N N . ASN A 1 83 ? -18.526 -6.850 15.293 1.00 84.50 83 ASN A N 1
ATOM 642 C CA . ASN A 1 83 ? -17.359 -6.972 16.182 1.00 84.50 83 ASN A CA 1
ATOM 643 C C . ASN A 1 83 ? -16.055 -7.491 15.551 1.00 84.50 83 ASN A C 1
ATOM 645 O O . ASN A 1 83 ? -15.049 -7.576 16.258 1.00 84.50 83 ASN A O 1
ATOM 649 N N . LEU A 1 84 ? -16.027 -7.737 14.246 1.00 90.88 84 LEU A N 1
ATOM 650 C CA . LEU A 1 84 ? -14.818 -7.985 13.469 1.00 90.88 84 LEU A CA 1
ATOM 651 C C . LEU A 1 84 ? -14.228 -6.661 12.977 1.00 90.88 84 LEU A C 1
ATOM 653 O O . LEU A 1 84 ? -14.955 -5.741 12.604 1.00 90.88 84 LEU A O 1
ATOM 657 N N . ILE A 1 85 ? -12.900 -6.556 13.019 1.00 92.50 85 ILE A N 1
ATOM 658 C CA . ILE A 1 85 ? -12.156 -5.419 12.473 1.00 92.50 85 ILE A CA 1
ATOM 659 C C . ILE A 1 85 ? -11.471 -5.898 11.203 1.00 92.50 85 ILE A C 1
ATOM 661 O O . ILE A 1 85 ? -10.634 -6.796 11.258 1.00 92.50 85 ILE A O 1
ATOM 665 N N . GLU A 1 86 ? -11.825 -5.291 10.079 1.00 95.19 86 GLU A N 1
ATOM 666 C CA . GLU A 1 86 ? -11.361 -5.687 8.752 1.00 95.19 86 GLU A CA 1
ATOM 667 C C . GLU A 1 86 ? -10.899 -4.463 7.959 1.00 95.19 86 GLU A C 1
ATOM 669 O O . GLU A 1 86 ? -11.106 -3.314 8.365 1.00 95.19 86 GLU A O 1
ATOM 674 N N . GLN A 1 87 ? -10.220 -4.708 6.841 1.00 96.75 87 GLN A N 1
ATOM 675 C CA . GLN A 1 87 ? -9.670 -3.664 5.983 1.00 96.75 87 GLN A CA 1
ATOM 676 C C . GLN A 1 87 ? -10.380 -3.674 4.633 1.00 96.75 87 GLN A C 1
ATOM 678 O O . GLN A 1 87 ? -10.619 -4.729 4.048 1.00 96.75 87 GLN A O 1
ATOM 683 N N . VAL A 1 88 ? -10.699 -2.489 4.130 1.00 97.75 88 VAL A N 1
ATOM 684 C CA . VAL A 1 88 ? -11.153 -2.256 2.762 1.00 97.75 88 VAL A CA 1
ATOM 685 C C . VAL A 1 88 ? -10.041 -1.518 2.039 1.00 97.75 88 VAL A C 1
ATOM 6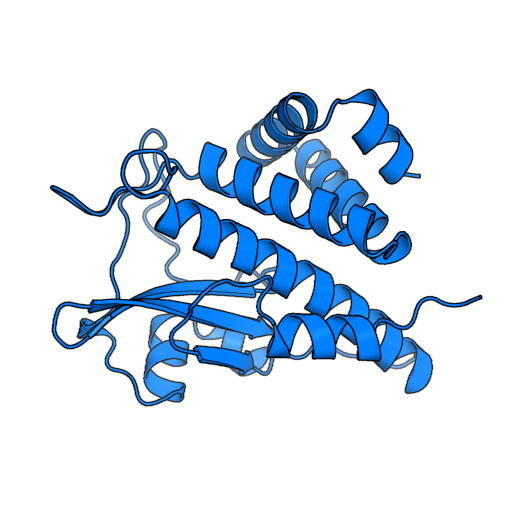87 O O . VAL A 1 88 ? -9.582 -0.484 2.518 1.00 97.75 88 VAL A O 1
ATOM 690 N N . ILE A 1 89 ? -9.616 -2.035 0.891 1.00 97.62 89 ILE A N 1
ATOM 691 C CA . ILE A 1 89 ? -8.620 -1.373 0.049 1.00 97.62 89 ILE A CA 1
ATOM 692 C C . ILE A 1 89 ? -9.330 -0.746 -1.146 1.00 97.62 89 ILE A C 1
ATOM 694 O O . ILE A 1 89 ? -10.100 -1.408 -1.845 1.00 97.62 89 ILE A O 1
ATOM 698 N N . PHE A 1 90 ? -9.018 0.515 -1.410 1.00 95.94 90 PHE A N 1
ATOM 699 C CA . PHE A 1 90 ? -9.349 1.208 -2.644 1.00 95.94 90 PHE A CA 1
ATOM 700 C C . PHE A 1 90 ? -8.068 1.465 -3.430 1.00 95.94 90 PHE A C 1
ATOM 702 O O . PHE A 1 90 ? -7.098 1.964 -2.872 1.00 95.94 90 PHE A O 1
ATOM 709 N N . VAL A 1 91 ? -8.064 1.159 -4.724 1.00 94.38 91 VAL A N 1
ATOM 710 C CA . VAL A 1 91 ? -6.974 1.504 -5.648 1.00 94.38 91 VAL A CA 1
ATOM 711 C C . VAL A 1 91 ? -7.570 2.275 -6.815 1.00 94.38 91 VAL A C 1
ATOM 713 O O . VAL A 1 91 ? -8.633 1.926 -7.325 1.00 94.38 91 VAL A O 1
ATOM 716 N N . GLN A 1 92 ? -6.912 3.337 -7.259 1.00 90.12 92 GLN A N 1
ATOM 717 C CA . GLN A 1 92 ? -7.360 4.059 -8.442 1.00 90.12 92 GLN A CA 1
ATOM 718 C C . GLN A 1 92 ? -7.255 3.147 -9.679 1.00 90.12 92 GLN A C 1
ATOM 720 O O . GLN A 1 92 ? -6.256 2.463 -9.871 1.00 90.12 92 GLN A O 1
ATOM 725 N N . LYS A 1 93 ? -8.245 3.151 -10.578 1.00 85.00 93 LYS A N 1
ATOM 726 C CA . LYS A 1 93 ? -8.263 2.359 -11.831 1.00 85.00 93 LYS A CA 1
ATOM 727 C C . LYS A 1 93 ? -7.172 2.732 -12.853 1.00 85.00 93 LYS A C 1
ATOM 729 O O . LYS A 1 93 ? -7.209 2.235 -13.978 1.00 85.00 93 LYS A O 1
ATOM 734 N N . GLY A 1 94 ? -6.195 3.545 -12.474 1.00 73.19 94 GLY A N 1
ATOM 735 C CA . GLY A 1 94 ? -5.093 4.015 -13.303 1.00 73.19 94 GLY A CA 1
ATOM 736 C C . GLY A 1 94 ? -4.996 5.542 -13.328 1.00 73.19 94 GLY A C 1
ATOM 737 O O . GLY A 1 94 ? -5.965 6.232 -12.990 1.00 73.19 94 GLY A O 1
ATOM 738 N N . PRO A 1 95 ? -3.831 6.085 -13.717 1.00 71.25 95 PRO A N 1
ATOM 739 C CA . PRO A 1 95 ? -3.677 7.518 -13.926 1.00 71.25 95 PRO A CA 1
ATOM 740 C C . PRO A 1 95 ? -4.578 8.003 -15.080 1.00 71.25 95 PRO A C 1
ATOM 742 O O . PRO A 1 95 ? -4.977 7.194 -15.931 1.00 71.25 95 PRO A O 1
ATOM 745 N N . PRO A 1 96 ? -4.900 9.310 -15.134 1.00 71.75 96 PRO A N 1
ATOM 746 C CA . PRO A 1 96 ? -5.520 9.910 -16.310 1.00 71.75 96 PRO A CA 1
ATOM 747 C C . PRO A 1 96 ? -4.707 9.578 -17.563 1.00 71.75 96 PRO A C 1
ATOM 749 O O . PRO A 1 96 ? -3.480 9.648 -17.533 1.00 71.75 96 PRO A O 1
ATOM 752 N N . ARG A 1 97 ? -5.394 9.202 -18.642 1.00 74.19 97 ARG A N 1
ATOM 753 C CA . ARG A 1 97 ? -4.757 8.872 -19.917 1.00 74.19 97 ARG A CA 1
ATOM 754 C C . ARG A 1 97 ? -4.196 10.135 -20.569 1.00 74.19 97 ARG A C 1
ATOM 756 O O . ARG A 1 97 ? -4.906 11.135 -20.689 1.00 74.19 97 ARG A O 1
ATOM 763 N N . GLU A 1 98 ? -2.954 10.080 -21.029 1.00 71.25 98 GLU A N 1
ATOM 764 C CA . GLU A 1 98 ? -2.375 11.129 -21.863 1.00 71.25 98 GLU A CA 1
ATOM 765 C C . GLU A 1 98 ? -2.785 10.919 -23.330 1.00 71.25 98 GLU A C 1
ATOM 767 O O . GLU A 1 98 ? -2.875 9.802 -23.828 1.00 71.25 98 GLU A O 1
ATOM 772 N N . SER A 1 99 ? -3.042 11.993 -24.079 1.00 60.72 99 SER A N 1
ATOM 773 C CA . SER A 1 99 ? -3.638 11.906 -25.427 1.00 60.72 99 SER A CA 1
ATOM 774 C C . SER A 1 99 ? -2.747 11.271 -26.509 1.00 60.72 99 SER A C 1
ATOM 776 O O . SER A 1 99 ? -3.184 11.148 -27.651 1.00 60.72 99 SER A O 1
ATOM 778 N N . LYS A 1 100 ? -1.506 10.890 -26.182 1.00 78.25 100 LYS A N 1
ATOM 779 C CA . LYS A 1 100 ? -0.490 10.423 -27.141 1.00 78.25 100 LYS A CA 1
ATOM 780 C C . LYS A 1 100 ? -0.058 8.964 -26.969 1.00 78.25 100 LYS A C 1
ATOM 782 O O . LYS A 1 100 ? 0.701 8.486 -27.803 1.00 78.25 100 LYS A O 1
ATOM 787 N N . GLU A 1 101 ? -0.497 8.274 -25.919 1.00 80.50 101 GLU A N 1
ATOM 788 C CA . GLU A 1 101 ? -0.084 6.890 -25.647 1.00 80.50 101 GLU A CA 1
ATOM 789 C C . GLU A 1 101 ? -0.995 5.859 -26.332 1.00 80.50 101 GLU A C 1
ATOM 791 O O . GLU A 1 101 ? -2.225 6.016 -26.392 1.00 80.50 101 GLU A O 1
ATOM 796 N N . SER A 1 102 ? -0.395 4.775 -26.832 1.00 87.62 102 SER A N 1
ATOM 797 C CA . SER A 1 102 ? -1.151 3.622 -27.329 1.00 87.62 102 SER A CA 1
ATOM 798 C C . SER A 1 102 ? -1.906 2.915 -26.194 1.00 87.62 102 SER A C 1
ATOM 800 O O . SER A 1 102 ? -1.561 3.044 -25.019 1.00 87.62 102 SER A O 1
ATOM 802 N N . ASP A 1 103 ? -2.944 2.139 -26.530 1.00 86.94 103 ASP A N 1
ATOM 803 C CA . ASP A 1 103 ? -3.687 1.351 -25.531 1.00 86.94 103 ASP A CA 1
ATOM 804 C C . ASP A 1 103 ? -2.775 0.362 -24.792 1.00 86.94 103 ASP A C 1
ATOM 806 O O . ASP A 1 103 ? -2.948 0.121 -23.597 1.00 86.94 103 ASP A O 1
ATOM 810 N N . GLU A 1 104 ? -1.796 -0.209 -25.493 1.00 86.88 104 GLU A N 1
ATOM 811 C CA . GLU A 1 104 ? -0.845 -1.159 -24.921 1.00 86.88 104 GLU A CA 1
ATOM 812 C C . GLU A 1 104 ? 0.087 -0.480 -23.910 1.00 86.88 104 GLU A C 1
ATOM 814 O O . GLU A 1 104 ? 0.224 -0.959 -22.782 1.00 86.88 104 GLU A O 1
ATOM 819 N N . GLU A 1 105 ? 0.664 0.671 -24.268 1.00 85.38 105 GLU A N 1
ATOM 820 C CA . GLU A 1 105 ? 1.523 1.454 -23.372 1.00 85.38 105 GLU A CA 1
ATOM 821 C C . GLU A 1 105 ? 0.754 1.937 -22.140 1.00 85.38 105 GLU A C 1
ATOM 823 O O . GLU A 1 105 ? 1.235 1.768 -21.014 1.00 85.38 105 GLU A O 1
ATOM 828 N N . TYR A 1 106 ? -0.464 2.455 -22.336 1.00 87.88 106 TYR A N 1
ATOM 829 C CA . TYR A 1 106 ? -1.311 2.898 -21.232 1.00 87.88 106 TYR A CA 1
ATOM 830 C C . TYR A 1 106 ? -1.616 1.754 -20.274 1.00 87.88 106 TYR A C 1
ATOM 832 O O . TYR A 1 106 ? -1.415 1.883 -19.066 1.00 87.88 106 TYR A O 1
ATOM 840 N N . ASN A 1 107 ? -2.072 0.611 -20.796 1.00 89.00 107 ASN A N 1
ATOM 841 C CA . ASN A 1 107 ? -2.415 -0.543 -19.970 1.00 89.00 107 ASN A CA 1
ATOM 842 C C . ASN A 1 107 ? -1.193 -1.077 -19.218 1.00 89.00 107 ASN A C 1
ATOM 844 O O . ASN A 1 107 ? -1.304 -1.421 -18.042 1.00 89.00 107 ASN A O 1
ATOM 848 N N . TYR A 1 108 ? -0.018 -1.076 -19.848 1.00 89.69 108 TYR A N 1
ATOM 849 C CA . TYR A 1 108 ? 1.229 -1.465 -19.202 1.00 89.69 108 TYR A CA 1
ATOM 850 C C . TYR A 1 108 ? 1.581 -0.552 -18.015 1.00 89.69 108 TYR A C 1
ATOM 852 O O . TYR A 1 108 ? 1.831 -1.040 -16.907 1.00 89.69 108 TYR A O 1
ATOM 860 N N . VAL A 1 109 ? 1.561 0.772 -18.212 1.00 88.38 109 VAL A N 1
ATOM 861 C CA . VAL A 1 109 ? 1.859 1.754 -17.153 1.00 88.38 109 VAL A CA 1
ATOM 862 C C . VAL A 1 109 ? 0.799 1.713 -16.056 1.00 88.38 109 VAL A C 1
ATOM 864 O O . VAL A 1 109 ? 1.135 1.673 -14.871 1.00 88.38 109 VAL A O 1
ATOM 867 N N . LYS A 1 110 ? -0.478 1.658 -16.436 1.00 90.38 110 LYS A N 1
ATOM 868 C CA . LYS A 1 110 ? -1.613 1.516 -15.524 1.00 90.38 110 LYS A CA 1
ATOM 869 C C . LYS A 1 110 ? -1.461 0.286 -14.634 1.00 90.38 110 LYS A C 1
ATOM 871 O O . LYS A 1 110 ? -1.559 0.414 -13.416 1.00 90.38 110 LYS A O 1
ATOM 876 N N . SER A 1 111 ? -1.183 -0.885 -15.205 1.00 93.31 111 SER A N 1
ATOM 877 C CA . SER A 1 111 ? -0.987 -2.111 -14.427 1.00 93.31 111 SER A CA 1
ATOM 878 C C . SER A 1 111 ? 0.220 -2.010 -13.493 1.00 93.31 111 SER A C 1
ATOM 880 O O . SER A 1 111 ? 0.134 -2.450 -12.348 1.00 93.31 111 SER A O 1
ATOM 882 N N . ALA A 1 112 ? 1.321 -1.384 -13.923 1.00 93.56 112 ALA A N 1
ATOM 883 C CA . ALA A 1 112 ? 2.479 -1.153 -13.060 1.00 93.56 112 ALA A CA 1
ATOM 884 C C . ALA A 1 112 ? 2.157 -0.220 -11.877 1.00 93.56 112 ALA A C 1
ATOM 886 O O . ALA A 1 112 ? 2.526 -0.522 -10.740 1.00 93.56 112 ALA A O 1
ATOM 887 N N . CYS A 1 113 ? 1.447 0.886 -12.120 1.00 92.38 113 CYS A N 1
ATOM 888 C CA . CYS A 1 113 ? 0.998 1.820 -11.084 1.00 92.38 113 CYS A CA 1
ATOM 889 C C . CYS A 1 113 ? 0.043 1.155 -10.087 1.00 92.38 113 CYS A C 1
ATOM 891 O O . CYS A 1 113 ? 0.246 1.265 -8.878 1.00 92.38 113 CYS A O 1
ATOM 893 N N . ASN A 1 114 ? -0.947 0.413 -10.582 1.00 94.00 114 ASN A N 1
ATOM 894 C CA . ASN A 1 114 ? -1.910 -0.302 -9.749 1.00 94.00 114 ASN A CA 1
ATOM 895 C C . ASN A 1 114 ? -1.237 -1.394 -8.913 1.00 94.00 114 ASN A C 1
ATOM 897 O O . ASN A 1 114 ? -1.568 -1.549 -7.741 1.00 94.00 114 ASN A O 1
ATOM 901 N N . LEU A 1 115 ? -0.245 -2.095 -9.473 1.00 96.81 115 LEU A N 1
ATOM 902 C CA . LEU A 1 115 ? 0.554 -3.067 -8.730 1.00 96.81 115 LEU A CA 1
ATOM 903 C C . LEU A 1 115 ? 1.329 -2.399 -7.586 1.00 96.81 115 LEU A C 1
ATOM 905 O O . LEU A 1 115 ? 1.364 -2.934 -6.480 1.00 96.81 115 LEU A O 1
ATOM 909 N N . CYS A 1 116 ? 1.929 -1.228 -7.827 1.00 96.25 116 CYS A N 1
ATOM 910 C CA . CYS A 1 116 ? 2.633 -0.474 -6.787 1.00 96.25 116 CYS A CA 1
ATOM 911 C C . CYS A 1 116 ? 1.686 -0.025 -5.672 1.00 96.25 116 CYS A C 1
ATOM 913 O O . CYS A 1 116 ? 2.014 -0.190 -4.497 1.00 96.25 116 CYS A O 1
ATOM 915 N N . ALA A 1 117 ? 0.533 0.537 -6.050 1.00 95.94 117 ALA A N 1
ATOM 916 C CA . ALA A 1 117 ? -0.474 1.026 -5.119 1.00 95.94 117 ALA A CA 1
ATOM 917 C C . ALA A 1 117 ? -1.021 -0.121 -4.265 1.00 95.94 117 ALA A C 1
ATOM 919 O O . ALA A 1 117 ? -0.919 -0.070 -3.046 1.00 95.94 117 ALA A O 1
ATOM 920 N N . LEU A 1 118 ? -1.481 -1.210 -4.888 1.00 97.69 118 LEU A N 1
ATOM 921 C CA . LEU A 1 118 ? -1.997 -2.367 -4.161 1.00 97.69 118 LEU A CA 1
ATOM 922 C C . LEU A 1 118 ? -0.945 -2.974 -3.224 1.00 97.69 118 LEU A C 1
ATOM 924 O O . LEU A 1 118 ? -1.247 -3.263 -2.070 1.00 97.69 118 LEU A O 1
ATOM 928 N N . ALA A 1 119 ? 0.304 -3.127 -3.677 1.00 98.19 119 ALA A N 1
ATOM 929 C CA . ALA A 1 119 ? 1.373 -3.647 -2.825 1.00 98.19 119 ALA A CA 1
ATOM 930 C C . ALA A 1 119 ? 1.681 -2.726 -1.630 1.00 98.19 119 ALA A C 1
ATOM 932 O O . ALA A 1 119 ? 2.037 -3.217 -0.562 1.00 98.19 119 ALA A O 1
ATOM 933 N N . HIS A 1 120 ? 1.556 -1.406 -1.791 1.00 98.12 120 HIS A N 1
ATOM 934 C CA . HIS A 1 120 ? 1.708 -0.446 -0.697 1.00 98.12 120 HIS A CA 1
ATOM 935 C C . HIS A 1 120 ? 0.550 -0.544 0.304 1.00 98.12 120 HIS A C 1
ATOM 937 O O . HIS A 1 120 ? 0.801 -0.698 1.498 1.00 98.12 120 HIS A O 1
ATOM 943 N N . GLU A 1 121 ? -0.695 -0.567 -0.176 1.00 98.06 121 GLU A N 1
ATOM 944 C CA . GLU A 1 121 ? -1.881 -0.703 0.679 1.00 98.06 121 GLU A CA 1
ATOM 945 C C . GLU A 1 121 ? -1.892 -2.027 1.457 1.00 98.06 121 GLU A C 1
ATOM 947 O O . GLU A 1 121 ? -2.173 -2.052 2.653 1.00 98.06 121 GLU A O 1
ATOM 952 N N . LEU A 1 122 ? -1.480 -3.134 0.832 1.00 98.44 122 LEU A N 1
ATOM 953 C CA . LEU A 1 122 ? -1.299 -4.410 1.534 1.00 98.44 122 LEU A CA 1
ATOM 954 C C . LEU A 1 122 ? -0.218 -4.333 2.623 1.00 98.44 122 LEU A C 1
ATOM 956 O O . LEU A 1 122 ? -0.320 -5.024 3.634 1.00 98.44 122 LEU A O 1
ATOM 960 N N . GLY A 1 123 ? 0.780 -3.461 2.463 1.00 98.31 123 GLY A N 1
ATOM 961 C CA . GLY A 1 123 ? 1.739 -3.143 3.516 1.00 98.31 123 GLY A CA 1
ATOM 962 C C . GLY A 1 123 ? 1.087 -2.482 4.735 1.00 98.31 123 GLY A C 1
ATOM 963 O O . GLY A 1 123 ? 1.428 -2.838 5.860 1.00 98.31 123 GLY A O 1
ATOM 964 N N . HIS A 1 124 ? 0.115 -1.582 4.541 1.00 97.94 124 HIS A N 1
ATOM 965 C CA . HIS A 1 124 ? -0.680 -1.034 5.647 1.00 97.94 124 HIS A CA 1
ATOM 966 C C . HIS A 1 124 ? -1.576 -2.089 6.294 1.00 97.94 124 HIS A C 1
ATOM 968 O O . HIS A 1 124 ? -1.649 -2.149 7.519 1.00 97.94 124 HIS A O 1
ATOM 974 N N . VAL A 1 125 ? -2.229 -2.940 5.496 1.00 97.88 125 VAL A N 1
ATOM 975 C CA . VAL A 1 125 ? -3.047 -4.044 6.024 1.00 97.88 125 VAL A CA 1
ATOM 976 C C . VAL A 1 125 ? -2.212 -4.970 6.898 1.00 97.88 125 VAL A C 1
ATOM 978 O O . VAL A 1 125 ? -2.605 -5.263 8.025 1.00 97.88 125 VAL A O 1
ATOM 981 N N . GLU A 1 126 ? -1.049 -5.408 6.418 1.00 97.94 126 GLU A N 1
ATOM 982 C CA . GLU A 1 126 ? -0.167 -6.268 7.204 1.00 97.94 126 GLU A CA 1
ATOM 983 C C . GLU A 1 126 ? 0.261 -5.572 8.507 1.00 97.94 126 GLU A C 1
ATOM 985 O O . GLU A 1 126 ? 0.171 -6.176 9.579 1.00 97.94 126 GLU A O 1
ATOM 990 N N . ASP A 1 127 ? 0.596 -4.279 8.453 1.00 97.31 127 ASP A N 1
ATOM 991 C CA . ASP A 1 127 ? 0.976 -3.507 9.638 1.00 97.31 127 ASP A CA 1
ATOM 992 C C . ASP A 1 127 ? -0.160 -3.386 10.666 1.00 97.31 127 ASP A C 1
ATOM 994 O O . ASP A 1 127 ? 0.072 -3.465 11.873 1.00 97.31 127 ASP A O 1
ATOM 998 N N . ILE A 1 128 ? -1.408 -3.256 10.207 1.00 95.94 128 ILE A N 1
ATOM 999 C CA . ILE A 1 128 ? -2.597 -3.291 11.069 1.00 95.94 128 ILE A CA 1
ATOM 1000 C C . ILE A 1 128 ? -2.753 -4.675 11.717 1.00 95.94 128 ILE A C 1
ATOM 1002 O O . ILE A 1 128 ? -3.009 -4.775 12.922 1.00 95.94 128 ILE A O 1
ATOM 1006 N N . LEU A 1 129 ? -2.566 -5.750 10.947 1.00 94.25 129 LEU A N 1
ATOM 1007 C CA . LEU A 1 129 ? -2.724 -7.131 11.416 1.00 94.25 129 LEU A CA 1
ATOM 1008 C C . LEU A 1 129 ? -1.618 -7.574 12.387 1.00 94.25 129 LEU A C 1
ATOM 1010 O O . LEU A 1 129 ? -1.835 -8.487 13.187 1.00 94.25 129 LEU A O 1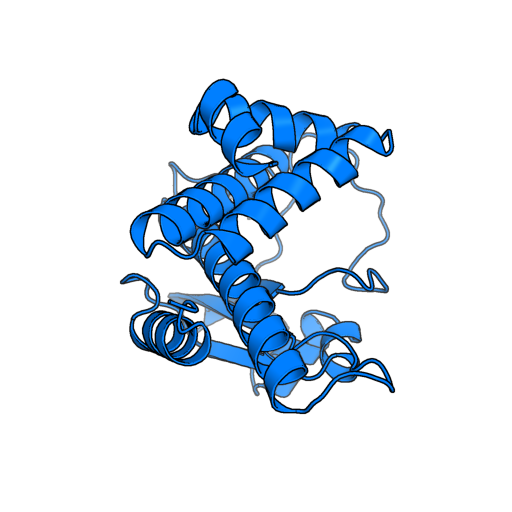
ATOM 1014 N N . ARG A 1 130 ? -0.470 -6.885 12.414 1.00 93.94 130 ARG A N 1
ATOM 1015 C CA . ARG A 1 130 ? 0.574 -7.065 13.444 1.00 93.94 130 ARG A CA 1
ATOM 1016 C C . ARG A 1 130 ? 0.120 -6.652 14.852 1.00 93.94 130 ARG A C 1
ATOM 1018 O O . ARG A 1 130 ? 0.807 -6.963 15.834 1.00 93.94 130 ARG A O 1
ATOM 1025 N N . GLY A 1 131 ? -1.026 -5.976 14.982 1.00 89.00 131 GLY A N 1
ATOM 1026 C CA . GLY A 1 131 ? -1.673 -5.660 16.254 1.00 89.00 131 GLY A CA 1
ATOM 1027 C C . GLY A 1 131 ? -0.768 -4.853 17.184 1.00 89.00 131 GLY A C 1
ATOM 1028 O O . GLY A 1 131 ? -0.239 -3.811 16.811 1.00 89.00 131 GLY A O 1
ATOM 1029 N N . ALA A 1 132 ? -0.528 -5.351 18.401 1.00 88.38 132 ALA A N 1
ATOM 1030 C CA . ALA A 1 132 ? 0.309 -4.661 19.391 1.00 88.38 132 ALA A CA 1
ATOM 1031 C C . ALA A 1 132 ? 1.757 -4.399 18.920 1.00 88.38 132 ALA A C 1
ATOM 1033 O O . ALA A 1 132 ? 2.427 -3.535 19.479 1.00 88.38 132 ALA A O 1
ATOM 1034 N N . LYS A 1 133 ? 2.245 -5.124 17.901 1.00 90.44 133 LYS A N 1
ATOM 1035 C CA . LYS A 1 133 ? 3.580 -4.931 17.308 1.00 90.44 133 LYS A CA 1
ATOM 1036 C C . LYS A 1 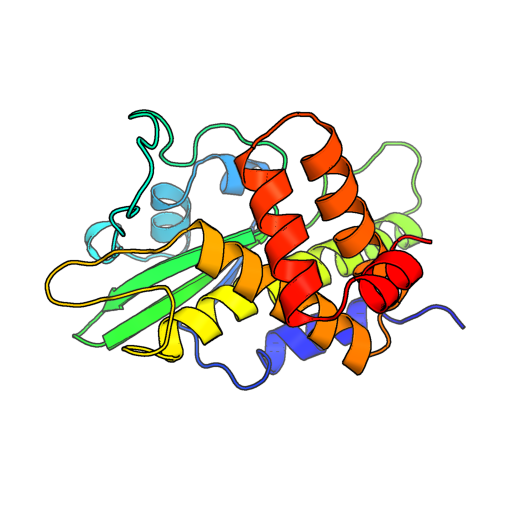133 ? 3.578 -4.030 16.066 1.00 90.44 133 LYS A C 1
ATOM 1038 O O . LYS A 1 133 ? 4.654 -3.771 15.530 1.00 90.44 133 LYS A O 1
ATOM 1043 N N . GLY A 1 134 ? 2.404 -3.637 15.576 1.00 92.31 134 GLY A N 1
ATOM 1044 C CA . GLY A 1 134 ? 2.238 -2.789 14.399 1.00 92.31 134 GLY A CA 1
ATOM 1045 C C . GLY A 1 134 ? 2.232 -1.300 14.734 1.00 92.31 134 GLY A C 1
ATOM 1046 O O . GLY A 1 134 ? 2.181 -0.900 15.903 1.00 92.31 134 GLY A O 1
ATOM 1047 N N . ASN A 1 135 ? 2.246 -0.456 13.705 1.00 95.31 135 ASN A N 1
ATOM 1048 C CA . ASN A 1 135 ? 2.182 0.998 13.898 1.00 95.31 135 ASN A CA 1
ATOM 1049 C C . ASN A 1 135 ? 0.755 1.524 14.096 1.00 95.31 135 ASN A C 1
ATOM 1051 O O . ASN A 1 135 ? 0.580 2.660 14.546 1.00 95.31 135 ASN A O 1
ATOM 1055 N N . PHE A 1 136 ? -0.251 0.691 13.818 1.00 94.75 136 PHE A N 1
ATOM 1056 C CA . PHE A 1 136 ? -1.662 0.952 14.076 1.00 94.75 136 PHE A CA 1
ATOM 1057 C C . PHE A 1 136 ? -2.091 0.260 15.371 1.00 94.75 136 PHE A C 1
ATOM 1059 O O . PHE A 1 136 ? -2.032 -0.958 15.503 1.00 94.75 136 PHE A O 1
ATOM 1066 N N . GLN A 1 137 ? -2.559 1.045 16.334 1.00 94.12 137 GLN A N 1
ATOM 1067 C CA . GLN A 1 137 ? -3.031 0.567 17.628 1.00 94.12 137 GLN A CA 1
ATOM 1068 C C . GLN A 1 137 ? -4.540 0.756 17.695 1.00 94.12 137 GLN A C 1
ATOM 1070 O O . GLN A 1 137 ? -5.009 1.877 17.564 1.00 94.12 137 GLN A O 1
ATOM 1075 N N . LEU A 1 138 ? -5.304 -0.321 17.896 1.00 89.31 138 LEU A N 1
ATOM 1076 C CA . LEU A 1 138 ? -6.776 -0.283 17.919 1.00 89.31 138 LEU A CA 1
ATOM 1077 C C . LEU A 1 138 ? -7.365 -0.033 19.317 1.00 89.31 138 LEU A C 1
ATOM 1079 O O . LEU A 1 138 ? -8.538 0.311 19.437 1.00 89.31 138 LEU A O 1
ATOM 1083 N N . LYS A 1 139 ? -6.572 -0.235 20.375 1.00 86.44 139 LYS A N 1
ATOM 1084 C CA . LYS A 1 139 ? -6.980 -0.084 21.780 1.00 86.44 139 LYS A CA 1
ATOM 1085 C C . LYS A 1 139 ? -5.899 0.657 22.581 1.00 86.44 139 LYS A C 1
ATOM 1087 O O . LYS A 1 139 ? -4.724 0.533 22.239 1.00 86.44 139 LYS A O 1
ATOM 1092 N N . PRO A 1 140 ? -6.259 1.374 23.664 1.00 81.69 140 PRO A N 1
ATOM 1093 C CA . PRO A 1 140 ? -7.628 1.667 24.114 1.00 81.69 140 PRO A CA 1
ATOM 1094 C C . PRO A 1 140 ? -8.358 2.666 23.203 1.00 81.69 140 PRO A C 1
ATOM 1096 O O . PRO A 1 140 ? -9.577 2.615 23.106 1.00 81.69 140 PRO A O 1
ATOM 1099 N N . GLU A 1 141 ? -7.615 3.502 22.480 1.00 89.25 141 GLU A N 1
ATOM 1100 C CA . GLU A 1 141 ? -8.136 4.409 21.463 1.00 89.25 141 GLU A CA 1
ATOM 1101 C C . GLU A 1 141 ? -7.361 4.211 20.150 1.00 89.25 141 GLU A C 1
ATOM 1103 O O . GLU A 1 141 ? -6.123 4.152 20.191 1.00 89.25 141 GLU A O 1
ATOM 1108 N N . PRO A 1 142 ? -8.050 4.113 18.995 1.00 91.62 142 PRO A N 1
ATOM 1109 C CA . PRO A 1 142 ? -7.398 3.969 17.706 1.00 91.62 142 PRO A CA 1
ATOM 1110 C C . PRO A 1 142 ? -6.367 5.071 17.448 1.00 91.62 142 PRO A C 1
ATOM 1112 O O . PRO A 1 142 ? -6.681 6.262 17.426 1.00 91.62 142 PRO A O 1
ATOM 1115 N N . SER A 1 143 ? -5.114 4.682 17.241 1.00 93.00 143 SER A N 1
ATOM 1116 C CA . SER A 1 143 ? -4.018 5.604 16.959 1.00 93.00 143 SER A CA 1
ATOM 1117 C C . SER A 1 143 ? -3.000 5.011 15.998 1.00 93.00 143 SER A C 1
ATOM 1119 O O . SER A 1 143 ? -2.886 3.795 15.877 1.00 93.00 143 SER A O 1
ATOM 1121 N N . VAL A 1 144 ? -2.259 5.876 15.314 1.00 93.69 144 VAL A N 1
ATOM 1122 C CA . VAL A 1 144 ? -1.236 5.478 14.349 1.00 93.69 144 VAL A CA 1
ATOM 1123 C C . VAL A 1 144 ? 0.040 6.286 14.554 1.00 93.69 144 VAL A C 1
ATOM 1125 O O . VAL A 1 144 ? -0.001 7.505 14.754 1.00 93.69 144 VAL A O 1
ATOM 1128 N N . ASN A 1 145 ? 1.188 5.610 14.501 1.00 93.38 145 ASN A N 1
ATOM 1129 C CA . ASN A 1 145 ? 2.456 6.274 14.223 1.00 93.38 145 ASN A CA 1
ATOM 1130 C C . ASN A 1 145 ? 2.606 6.385 12.704 1.00 93.38 145 ASN A C 1
ATOM 1132 O O . ASN A 1 145 ? 3.093 5.462 12.056 1.00 93.38 145 ASN A O 1
ATOM 1136 N N . LEU A 1 146 ? 2.130 7.498 12.143 1.00 91.38 146 LEU A N 1
ATOM 1137 C CA . LEU A 1 146 ? 2.012 7.648 10.695 1.00 91.38 146 LEU A CA 1
ATOM 1138 C C . LEU A 1 146 ? 3.360 7.505 9.979 1.00 91.38 146 LEU A C 1
ATOM 1140 O O . LEU A 1 146 ? 3.435 6.857 8.944 1.00 91.38 146 LEU A O 1
ATOM 1144 N N . LEU A 1 147 ? 4.429 8.078 10.538 1.00 92.06 147 LEU A N 1
ATOM 1145 C CA . LEU A 1 147 ? 5.754 7.995 9.928 1.00 92.06 147 LEU A CA 1
ATOM 1146 C C . LEU A 1 147 ? 6.212 6.537 9.798 1.00 92.06 147 LEU A C 1
ATOM 1148 O O . LEU A 1 147 ? 6.632 6.120 8.721 1.00 92.06 147 LEU A O 1
ATOM 1152 N N . GLU A 1 148 ? 6.106 5.765 10.877 1.00 95.44 148 GLU A N 1
ATOM 1153 C CA . GLU A 1 148 ? 6.523 4.361 10.873 1.00 95.44 148 GLU A CA 1
ATOM 1154 C C . GLU A 1 148 ? 5.599 3.486 10.015 1.00 95.44 148 GLU A C 1
ATOM 1156 O O . GLU A 1 148 ? 6.087 2.582 9.338 1.00 95.44 148 GLU A O 1
ATOM 1161 N N . ALA A 1 149 ? 4.296 3.788 9.964 1.00 95.50 149 ALA A N 1
ATOM 1162 C CA . ALA A 1 149 ? 3.346 3.106 9.084 1.00 95.50 149 ALA A CA 1
ATOM 1163 C C . ALA A 1 149 ? 3.695 3.299 7.595 1.00 95.50 149 ALA A C 1
ATOM 1165 O O . ALA A 1 149 ? 3.724 2.333 6.836 1.00 95.50 149 ALA A O 1
ATOM 1166 N N . GLU A 1 150 ? 4.031 4.524 7.179 1.00 94.81 150 GLU A N 1
ATOM 1167 C CA . GLU A 1 150 ? 4.466 4.830 5.807 1.00 94.81 150 GLU A CA 1
ATOM 1168 C C . GLU A 1 150 ? 5.822 4.197 5.468 1.00 94.81 150 GLU A C 1
ATOM 1170 O O . GLU A 1 150 ? 6.019 3.644 4.382 1.00 94.81 150 GLU A O 1
ATOM 1175 N N . ILE A 1 151 ? 6.774 4.234 6.410 1.00 96.19 151 ILE A N 1
ATOM 1176 C CA . ILE A 1 151 ? 8.061 3.538 6.270 1.00 96.19 151 ILE A CA 1
ATOM 1177 C C . ILE A 1 151 ? 7.818 2.043 6.052 1.00 96.19 151 ILE A C 1
ATOM 1179 O O . ILE A 1 151 ? 8.454 1.435 5.183 1.00 96.19 151 ILE A O 1
ATOM 1183 N N . TYR A 1 152 ? 6.906 1.455 6.825 1.00 97.94 152 TYR A N 1
ATOM 1184 C CA . TYR A 1 152 ? 6.567 0.046 6.734 1.00 97.94 152 TYR A CA 1
ATOM 1185 C C . TYR A 1 152 ? 5.937 -0.300 5.382 1.00 97.94 152 TYR A C 1
ATOM 1187 O O . TYR A 1 152 ? 6.467 -1.157 4.672 1.00 97.94 152 TYR A O 1
ATOM 1195 N N . ALA A 1 153 ? 4.887 0.414 4.973 1.00 97.94 153 ALA A N 1
ATOM 1196 C CA . ALA A 1 153 ? 4.176 0.169 3.720 1.00 97.94 153 ALA A CA 1
ATOM 1197 C C . ALA A 1 153 ? 5.074 0.335 2.485 1.00 97.94 153 ALA A C 1
ATOM 1199 O O . ALA A 1 153 ? 5.096 -0.522 1.596 1.00 97.94 153 ALA A O 1
ATOM 1200 N N . HIS A 1 154 ? 5.911 1.377 2.440 1.00 97.81 154 HIS A N 1
ATOM 1201 C CA . HIS A 1 154 ? 6.902 1.517 1.371 1.00 97.81 154 HIS A CA 1
ATOM 1202 C C . HIS A 1 154 ? 7.957 0.409 1.388 1.00 97.81 154 HIS A C 1
ATOM 1204 O O . HIS A 1 154 ? 8.367 -0.060 0.321 1.00 97.81 154 HIS A O 1
ATOM 1210 N N . SER A 1 155 ? 8.393 -0.027 2.573 1.00 98.25 155 SER A N 1
ATOM 1211 C CA . SER A 1 155 ? 9.369 -1.113 2.688 1.00 98.25 155 SER A CA 1
ATOM 1212 C C . SER A 1 155 ? 8.797 -2.440 2.193 1.00 98.25 155 SER A C 1
ATOM 1214 O O . SER A 1 155 ? 9.452 -3.152 1.428 1.00 98.25 155 SER A O 1
ATOM 1216 N N . TYR A 1 156 ? 7.559 -2.735 2.583 1.00 98.44 156 TYR A N 1
ATOM 1217 C CA . TYR A 1 156 ? 6.800 -3.892 2.132 1.00 98.44 156 TYR A CA 1
ATOM 1218 C C . TYR A 1 156 ? 6.644 -3.886 0.607 1.00 98.44 156 TYR A C 1
ATOM 1220 O O . TYR A 1 156 ? 7.051 -4.841 -0.054 1.00 98.44 156 TYR A O 1
ATOM 1228 N N . CYS A 1 157 ? 6.156 -2.778 0.040 1.00 98.38 157 CYS A N 1
ATOM 1229 C CA . CYS A 1 157 ? 5.954 -2.611 -1.400 1.00 98.38 157 CYS A CA 1
ATOM 1230 C C . CYS A 1 157 ? 7.248 -2.860 -2.193 1.00 98.38 157 CYS A C 1
ATOM 1232 O O . CYS A 1 157 ? 7.272 -3.662 -3.128 1.00 98.38 157 CYS A O 1
ATOM 1234 N N . LEU A 1 158 ? 8.364 -2.239 -1.793 1.00 98.25 158 LEU A N 1
ATOM 1235 C CA . LEU A 1 158 ? 9.647 -2.405 -2.481 1.00 98.25 158 LEU A CA 1
ATOM 1236 C C . LEU A 1 158 ? 10.176 -3.846 -2.418 1.00 98.25 158 LEU A C 1
ATOM 1238 O O . LEU A 1 158 ? 10.702 -4.345 -3.417 1.00 98.25 158 LEU A O 1
ATOM 1242 N N . ASN A 1 159 ? 10.039 -4.516 -1.271 1.00 98.12 159 ASN A N 1
ATOM 1243 C CA . ASN A 1 159 ? 10.461 -5.908 -1.104 1.00 98.12 159 ASN A CA 1
ATOM 1244 C C . ASN A 1 159 ? 9.576 -6.872 -1.905 1.00 98.12 159 ASN A C 1
ATOM 1246 O O . ASN A 1 159 ? 10.104 -7.779 -2.549 1.00 98.12 159 ASN A O 1
ATOM 1250 N N . TYR A 1 160 ? 8.261 -6.644 -1.926 1.00 98.19 160 TYR A N 1
ATOM 1251 C CA . TYR A 1 160 ? 7.328 -7.408 -2.749 1.00 98.19 160 TYR A CA 1
ATOM 1252 C C . TYR A 1 160 ? 7.660 -7.264 -4.240 1.00 98.19 160 TYR A C 1
ATOM 1254 O O . TYR A 1 160 ? 7.905 -8.253 -4.926 1.00 98.19 160 TYR A O 1
ATOM 1262 N N . LEU A 1 161 ? 7.778 -6.031 -4.745 1.00 97.94 161 LEU A N 1
ATOM 1263 C CA . LEU A 1 161 ? 8.107 -5.786 -6.154 1.00 97.94 161 LEU A CA 1
ATOM 1264 C C . LEU A 1 161 ? 9.474 -6.377 -6.532 1.00 97.94 161 LEU A C 1
ATOM 1266 O O . LEU A 1 161 ? 9.677 -6.837 -7.657 1.00 97.94 161 LEU A O 1
ATOM 1270 N N . HIS A 1 162 ? 10.421 -6.399 -5.590 1.00 96.88 162 HIS A N 1
ATOM 1271 C CA . HIS A 1 162 ? 11.693 -7.080 -5.784 1.00 96.88 162 HIS A CA 1
ATOM 1272 C C . HIS A 1 162 ? 11.538 -8.603 -5.901 1.00 96.88 162 HIS A C 1
ATOM 1274 O O . HIS A 1 162 ? 12.149 -9.180 -6.805 1.00 96.88 162 HIS A O 1
ATOM 1280 N N . SER A 1 163 ? 10.747 -9.241 -5.031 1.00 96.56 163 SER A N 1
ATOM 1281 C CA . SER A 1 163 ? 10.582 -10.701 -5.001 1.00 96.56 163 SER A CA 1
ATOM 1282 C C . SER A 1 163 ? 9.899 -11.228 -6.262 1.00 96.56 163 SER A C 1
ATOM 1284 O O . SER A 1 163 ? 10.343 -12.228 -6.828 1.00 96.56 163 SER A O 1
ATOM 1286 N N . VAL A 1 164 ? 8.905 -10.500 -6.779 1.00 96.62 164 VAL A N 1
ATOM 1287 C CA . VAL A 1 164 ? 8.233 -10.838 -8.043 1.00 96.62 164 VAL A CA 1
ATOM 1288 C C . VAL A 1 164 ? 9.003 -10.370 -9.280 1.00 96.62 164 VAL A C 1
ATOM 1290 O O . VAL A 1 164 ? 8.536 -10.576 -10.390 1.00 96.62 164 VAL A O 1
ATOM 1293 N N . LYS A 1 165 ? 10.197 -9.775 -9.122 1.00 95.94 165 LYS A N 1
ATOM 1294 C CA . LYS A 1 165 ? 11.066 -9.268 -10.207 1.00 95.94 165 LYS A CA 1
ATOM 1295 C C . LYS A 1 165 ? 10.445 -8.140 -11.055 1.00 95.94 165 LYS A C 1
ATOM 1297 O O . LYS A 1 165 ? 10.901 -7.886 -12.172 1.00 95.94 165 LYS A O 1
ATOM 1302 N N . ALA A 1 166 ? 9.493 -7.393 -10.497 1.00 96.31 166 ALA A N 1
ATOM 1303 C CA . ALA A 1 166 ? 8.858 -6.216 -11.096 1.00 96.31 166 ALA A CA 1
ATOM 1304 C C . ALA A 1 166 ? 9.774 -4.974 -11.025 1.00 96.31 166 ALA A C 1
ATOM 1306 O O . ALA A 1 166 ? 9.497 -3.989 -10.336 1.00 96.31 166 ALA A O 1
ATOM 1307 N N . ASN A 1 167 ? 10.927 -5.032 -11.701 1.00 94.12 167 ASN A N 1
ATOM 1308 C CA . ASN A 1 167 ? 12.004 -4.049 -11.540 1.00 94.12 167 ASN A CA 1
ATOM 1309 C C . ASN A 1 167 ? 11.588 -2.613 -11.898 1.00 94.12 167 ASN A C 1
ATOM 1311 O O . ASN A 1 167 ? 11.966 -1.698 -11.171 1.00 94.12 167 ASN A O 1
ATOM 1315 N N . THR A 1 168 ? 10.824 -2.398 -12.976 1.00 92.56 168 THR A N 1
ATOM 1316 C CA . THR A 1 168 ? 10.408 -1.041 -13.381 1.00 92.56 168 THR A CA 1
ATOM 1317 C C . THR A 1 168 ? 9.502 -0.416 -12.326 1.00 92.56 168 THR A C 1
ATOM 1319 O O . THR A 1 168 ? 9.811 0.670 -11.850 1.00 92.56 168 THR A O 1
ATOM 1322 N N . ALA A 1 169 ? 8.467 -1.131 -11.877 1.00 94.56 169 ALA A N 1
ATOM 1323 C CA . ALA A 1 169 ? 7.586 -0.701 -10.791 1.00 94.56 169 ALA A CA 1
ATOM 1324 C C . ALA A 1 169 ? 8.356 -0.421 -9.489 1.00 94.56 169 ALA A C 1
ATOM 1326 O O . ALA A 1 169 ? 8.225 0.650 -8.897 1.00 94.56 169 ALA A O 1
ATOM 1327 N N . ARG A 1 170 ? 9.249 -1.331 -9.075 1.00 96.56 170 ARG A N 1
ATOM 1328 C CA . ARG A 1 170 ? 10.098 -1.120 -7.889 1.00 96.56 170 ARG A CA 1
ATOM 1329 C C . ARG A 1 170 ? 10.922 0.161 -8.013 1.00 96.56 170 ARG A C 1
ATOM 1331 O O . ARG A 1 170 ? 11.023 0.939 -7.065 1.00 96.56 170 ARG A O 1
ATOM 1338 N N . ASN A 1 171 ? 11.525 0.376 -9.178 1.00 95.06 171 ASN A N 1
AT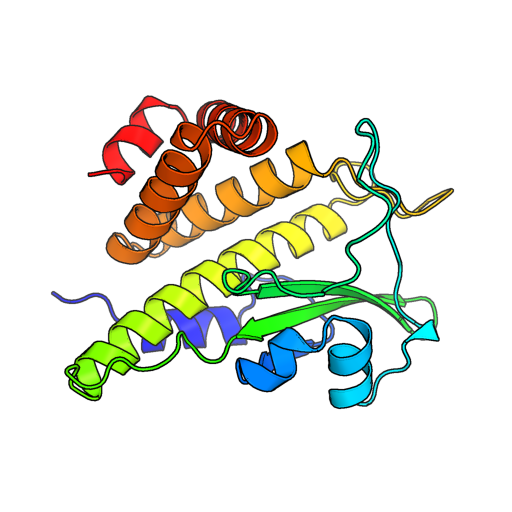OM 1339 C CA . ASN A 1 171 ? 12.359 1.541 -9.426 1.00 95.06 171 ASN A CA 1
ATOM 1340 C C . ASN A 1 171 ? 11.519 2.829 -9.480 1.00 95.06 171 ASN A C 1
ATOM 1342 O O . ASN A 1 171 ? 11.970 3.856 -8.978 1.00 95.06 171 ASN A O 1
ATOM 1346 N N . MET A 1 172 ? 10.288 2.780 -10.006 1.00 92.56 172 MET A N 1
ATOM 1347 C CA . MET A 1 172 ? 9.330 3.892 -9.953 1.00 92.56 172 MET A CA 1
ATOM 1348 C C . MET A 1 172 ? 9.030 4.297 -8.508 1.00 92.56 172 MET A C 1
ATOM 1350 O O . MET A 1 172 ? 9.160 5.474 -8.176 1.00 92.56 172 MET A O 1
ATOM 1354 N N . VAL A 1 173 ? 8.725 3.335 -7.628 1.00 94.50 173 VAL A N 1
ATOM 1355 C CA . VAL A 1 173 ? 8.475 3.601 -6.200 1.00 94.50 173 VAL A CA 1
ATOM 1356 C C . VAL A 1 173 ? 9.718 4.192 -5.530 1.00 94.50 173 VAL A C 1
ATOM 1358 O O . VAL A 1 173 ? 9.638 5.244 -4.895 1.00 94.50 173 VAL A O 1
ATOM 1361 N N . ALA A 1 174 ? 10.894 3.583 -5.721 1.00 94.81 174 ALA A N 1
ATOM 1362 C CA . ALA A 1 174 ? 12.141 4.073 -5.129 1.00 94.81 174 ALA A CA 1
ATOM 1363 C C . ALA A 1 174 ? 12.486 5.506 -5.586 1.00 94.81 174 ALA A C 1
ATOM 1365 O O . ALA A 1 174 ? 12.864 6.348 -4.765 1.00 94.81 174 ALA A O 1
ATOM 1366 N N . LYS A 1 175 ? 12.324 5.805 -6.884 1.00 92.69 175 LYS A N 1
ATOM 1367 C CA . LYS A 1 175 ? 12.500 7.153 -7.450 1.00 92.69 175 LYS A CA 1
ATOM 1368 C C . LYS A 1 175 ? 11.470 8.134 -6.887 1.00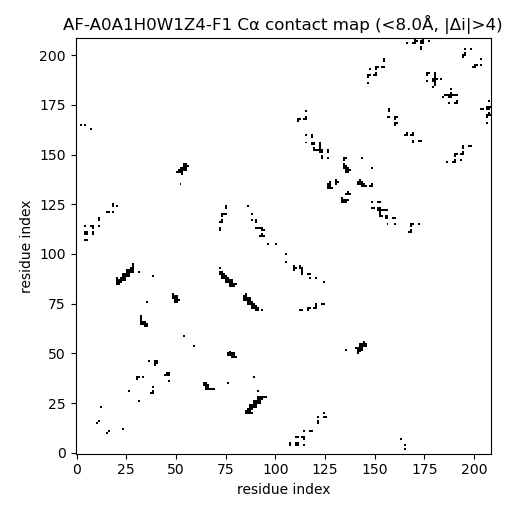 92.69 175 LYS A C 1
ATOM 1370 O O . LYS A 1 175 ? 11.844 9.247 -6.518 1.00 92.69 175 LYS A O 1
ATOM 1375 N N . GLY A 1 176 ? 10.206 7.723 -6.782 1.00 89.62 176 GLY A N 1
ATOM 1376 C CA . GLY A 1 176 ? 9.107 8.533 -6.252 1.00 89.62 176 GLY A CA 1
ATOM 1377 C C . GLY A 1 176 ? 9.364 9.006 -4.822 1.00 89.62 176 GLY A C 1
ATOM 1378 O O . GLY A 1 176 ? 9.350 10.212 -4.565 1.00 89.62 176 GLY A O 1
ATOM 1379 N N . ILE A 1 177 ? 9.710 8.082 -3.918 1.00 89.00 177 ILE A N 1
ATOM 1380 C CA . ILE A 1 177 ? 10.032 8.403 -2.516 1.00 89.00 177 ILE A CA 1
ATOM 1381 C C . ILE A 1 177 ? 11.240 9.353 -2.449 1.00 89.00 177 ILE A C 1
ATOM 1383 O O . ILE A 1 177 ? 11.232 10.334 -1.705 1.00 89.00 177 ILE A O 1
ATOM 1387 N N . SER A 1 178 ? 12.272 9.115 -3.271 1.00 87.56 178 SER A N 1
ATOM 1388 C CA . SER A 1 178 ? 13.451 9.987 -3.318 1.00 87.56 178 SER A CA 1
ATOM 1389 C C . SER A 1 178 ? 13.123 11.402 -3.788 1.00 87.56 178 SER A C 1
ATOM 1391 O O . SER A 1 178 ? 13.596 12.370 -3.195 1.00 87.56 178 SER A O 1
ATOM 1393 N N . LYS A 1 179 ? 12.326 11.540 -4.853 1.00 87.38 179 LYS A N 1
ATOM 1394 C CA . LYS A 1 179 ? 11.920 12.842 -5.393 1.00 87.38 179 LYS A CA 1
ATOM 1395 C C . LYS A 1 179 ? 11.091 13.618 -4.369 1.00 87.38 179 LYS A C 1
ATOM 1397 O O . LYS A 1 179 ? 11.333 14.805 -4.161 1.00 87.38 179 LYS A O 1
ATOM 1402 N N . ALA A 1 180 ? 10.170 12.938 -3.685 1.00 80.38 180 ALA A N 1
ATOM 1403 C CA . ALA A 1 180 ? 9.341 13.533 -2.643 1.00 80.38 180 ALA A CA 1
ATOM 1404 C C . ALA A 1 180 ? 10.170 14.043 -1.447 1.00 80.38 180 ALA A C 1
ATOM 1406 O O . ALA A 1 180 ? 9.878 15.110 -0.910 1.00 80.38 180 ALA A O 1
ATOM 1407 N N . ALA A 1 181 ? 11.239 13.332 -1.070 1.00 81.44 181 ALA A N 1
ATOM 1408 C CA . ALA A 1 181 ? 12.154 13.749 -0.006 1.00 81.44 181 ALA A CA 1
ATOM 1409 C C . ALA A 1 181 ? 13.007 14.980 -0.369 1.00 81.44 181 ALA A C 1
ATOM 1411 O O . ALA A 1 181 ? 13.338 15.779 0.506 1.00 81.44 181 ALA A O 1
ATOM 1412 N N . VAL A 1 182 ? 13.372 15.140 -1.647 1.00 78.19 182 VAL A N 1
ATOM 1413 C CA . VAL A 1 182 ? 14.153 16.296 -2.132 1.00 78.19 182 VAL A CA 1
ATOM 1414 C C . VAL A 1 182 ? 13.300 17.566 -2.205 1.00 78.19 182 VAL A C 1
ATOM 1416 O O . VAL A 1 182 ? 13.833 18.658 -2.038 1.00 78.19 182 VAL A O 1
ATOM 1419 N N . ALA A 1 183 ? 11.978 17.446 -2.354 1.00 71.19 183 ALA A N 1
ATOM 1420 C CA . ALA A 1 183 ? 11.038 18.572 -2.423 1.00 71.19 183 ALA A CA 1
ATOM 1421 C C . ALA A 1 183 ? 10.856 19.355 -1.096 1.00 71.19 183 ALA A C 1
ATOM 1423 O O . ALA A 1 183 ? 9.869 20.067 -0.927 1.00 71.19 183 ALA A O 1
ATOM 1424 N N . GLY A 1 184 ? 11.778 19.218 -0.137 1.00 59.53 184 GLY A N 1
ATOM 1425 C CA . GLY A 1 184 ? 11.843 20.037 1.078 1.00 59.53 184 GLY A CA 1
ATOM 1426 C C . GLY A 1 184 ? 10.871 19.653 2.196 1.00 59.53 184 GLY A C 1
ATOM 1427 O O . GLY A 1 184 ? 10.845 20.316 3.230 1.00 59.53 184 GLY A O 1
ATOM 1428 N N . LYS A 1 185 ? 10.086 18.583 2.041 1.00 74.06 185 LYS A N 1
ATOM 1429 C CA . LYS A 1 185 ? 9.123 18.170 3.066 1.00 74.06 185 LYS A CA 1
ATOM 1430 C C . LYS A 1 185 ? 9.779 17.252 4.108 1.00 74.06 185 LYS A C 1
ATOM 1432 O O . LYS A 1 185 ? 10.246 16.158 3.786 1.00 74.06 185 LYS A O 1
ATOM 1437 N N . VAL A 1 186 ? 9.802 17.697 5.371 1.00 83.69 186 VAL A N 1
ATOM 1438 C CA . VAL A 1 186 ? 10.450 16.992 6.500 1.00 83.69 186 VAL A CA 1
ATOM 1439 C C . VAL A 1 186 ? 9.930 15.560 6.647 1.00 83.69 186 VAL A C 1
ATOM 1441 O O . VAL A 1 186 ? 10.728 14.636 6.774 1.00 83.69 186 VAL A O 1
ATOM 1444 N N . PHE A 1 187 ? 8.613 15.364 6.555 1.00 85.81 187 PHE A N 1
ATOM 1445 C CA . PHE A 1 187 ? 7.985 14.047 6.673 1.00 85.81 187 PHE A CA 1
ATOM 1446 C C . PHE A 1 187 ? 8.509 13.057 5.620 1.00 85.81 187 PHE A C 1
ATOM 1448 O O . PHE A 1 187 ? 9.000 11.986 5.963 1.00 85.81 187 PHE A O 1
ATOM 1455 N N . GLN A 1 188 ? 8.507 13.439 4.341 1.00 87.50 188 GLN A N 1
ATOM 1456 C CA . GLN A 1 188 ? 8.957 12.592 3.232 1.00 87.50 188 GLN A CA 1
ATOM 1457 C C . GLN A 1 188 ? 10.453 12.260 3.332 1.00 87.50 188 GLN A C 1
ATOM 1459 O O . GLN A 1 188 ? 10.871 11.150 2.997 1.00 87.50 188 GLN A O 1
ATOM 1464 N N . LYS A 1 189 ? 11.272 13.190 3.839 1.00 89.44 189 LYS A N 1
ATOM 1465 C CA . LYS A 1 189 ? 12.688 12.924 4.127 1.00 89.44 189 LYS A CA 1
ATOM 1466 C C . LYS A 1 189 ? 12.858 11.883 5.238 1.00 89.44 189 LYS A C 1
ATOM 1468 O O . LYS A 1 189 ? 13.727 11.011 5.121 1.00 89.44 189 LYS A O 1
ATOM 1473 N N . SER A 1 190 ? 12.032 11.948 6.280 1.00 92.06 190 SER A N 1
ATOM 1474 C CA . SER A 1 190 ? 12.017 10.950 7.354 1.00 92.06 190 SER A CA 1
ATOM 1475 C C . SER A 1 190 ? 11.570 9.581 6.842 1.00 92.06 190 SER A C 1
ATOM 1477 O O . SER A 1 190 ? 12.246 8.597 7.132 1.00 92.06 190 SER A O 1
ATOM 1479 N N . VAL A 1 191 ? 10.532 9.521 5.997 1.00 93.25 191 VAL A N 1
ATOM 1480 C CA . VAL A 1 191 ? 10.086 8.274 5.349 1.00 93.25 191 VAL A CA 1
ATOM 1481 C C . VAL A 1 191 ? 11.226 7.640 4.552 1.00 93.25 191 VAL A C 1
ATOM 1483 O O . VAL A 1 191 ? 11.568 6.482 4.777 1.00 93.25 191 VAL A O 1
ATOM 1486 N N . LEU A 1 192 ? 11.891 8.402 3.674 1.00 94.00 192 LEU A N 1
ATOM 1487 C CA . LEU A 1 192 ? 13.020 7.883 2.895 1.00 94.00 192 LEU A CA 1
ATOM 1488 C C . LEU A 1 192 ? 14.152 7.358 3.791 1.00 94.00 192 LEU A C 1
ATOM 1490 O O . LEU A 1 192 ? 14.750 6.323 3.498 1.00 94.00 192 LEU A O 1
ATOM 1494 N N . THR A 1 193 ? 14.456 8.076 4.873 1.00 94.69 193 THR A N 1
ATOM 1495 C CA . THR A 1 193 ? 15.499 7.676 5.827 1.00 94.69 193 THR A CA 1
ATOM 1496 C C . THR A 1 193 ? 15.130 6.372 6.533 1.00 94.69 193 THR A C 1
ATOM 1498 O O . THR A 1 193 ? 15.967 5.476 6.619 1.00 94.69 193 THR A O 1
ATOM 1501 N N . GLY A 1 194 ? 13.877 6.218 6.963 1.00 96.00 194 GLY A N 1
ATOM 1502 C CA . GLY A 1 194 ? 13.384 4.971 7.546 1.00 96.00 194 GLY A CA 1
ATOM 1503 C C . GLY A 1 194 ? 13.433 3.802 6.563 1.00 96.00 194 GLY A C 1
ATOM 1504 O O . GLY A 1 194 ? 13.957 2.740 6.890 1.00 96.00 194 GLY A O 1
ATOM 1505 N N . VAL A 1 195 ? 13.013 4.013 5.312 1.00 96.94 195 VAL A N 1
ATOM 1506 C CA . VAL A 1 195 ? 13.108 2.993 4.249 1.00 96.94 195 VAL A CA 1
ATOM 1507 C C . VAL A 1 195 ? 14.568 2.593 3.989 1.00 96.94 195 VAL A C 1
ATOM 1509 O O . VAL A 1 195 ? 14.872 1.411 3.810 1.00 96.94 195 VAL A O 1
ATOM 1512 N N . TYR A 1 196 ? 15.507 3.547 4.010 1.00 97.19 196 TYR A N 1
ATOM 1513 C CA . TYR A 1 196 ? 16.939 3.243 3.926 1.00 97.19 196 TYR A CA 1
ATOM 1514 C C . TYR A 1 196 ? 17.441 2.382 5.081 1.00 97.19 196 TYR A C 1
ATOM 1516 O O . TYR A 1 196 ? 18.312 1.543 4.842 1.00 97.19 196 TYR A O 1
ATOM 1524 N N . ASN A 1 197 ? 16.921 2.579 6.288 1.00 96.94 197 ASN A N 1
ATOM 1525 C CA . ASN A 1 197 ? 17.296 1.780 7.449 1.00 96.94 197 ASN A CA 1
ATOM 1526 C C . ASN A 1 197 ? 16.702 0.365 7.364 1.00 96.94 197 ASN A C 1
ATOM 1528 O O . ASN A 1 197 ? 17.418 -0.598 7.624 1.00 96.94 197 ASN A O 1
ATOM 1532 N N . ASN A 1 198 ? 15.453 0.226 6.908 1.00 95.62 198 ASN A N 1
ATOM 1533 C CA . ASN A 1 198 ? 14.772 -1.071 6.811 1.00 95.62 198 ASN A CA 1
ATOM 1534 C C . ASN A 1 198 ? 15.301 -1.962 5.678 1.00 95.62 198 ASN A C 1
ATOM 1536 O O . ASN A 1 198 ? 15.458 -3.168 5.854 1.00 95.62 198 ASN A O 1
ATOM 1540 N N . ILE A 1 199 ? 15.577 -1.395 4.501 1.00 96.44 199 ILE A N 1
ATOM 1541 C CA . ILE A 1 199 ? 16.009 -2.171 3.322 1.00 96.44 199 ILE A CA 1
ATOM 1542 C C . ILE A 1 199 ? 17.533 -2.141 3.140 1.00 96.44 199 ILE A C 1
ATOM 1544 O O . ILE A 1 199 ? 18.136 -3.085 2.619 1.00 96.44 199 ILE A O 1
ATOM 1548 N N . GLY A 1 200 ? 18.168 -1.037 3.525 1.00 95.94 200 GLY A N 1
ATOM 1549 C CA . GLY A 1 200 ? 19.567 -0.733 3.249 1.00 95.94 200 GLY A CA 1
ATOM 1550 C C . GLY A 1 200 ? 19.726 0.331 2.160 1.00 95.94 200 GLY A C 1
ATOM 1551 O O . GLY A 1 200 ? 19.458 0.096 0.978 1.00 95.94 200 GLY A O 1
ATOM 1552 N N . LYS A 1 201 ? 20.271 1.492 2.546 1.00 95.62 201 LYS A N 1
ATOM 1553 C CA . LYS A 1 201 ? 20.530 2.665 1.683 1.00 95.62 201 LYS A CA 1
ATOM 1554 C C . LYS A 1 201 ? 21.152 2.324 0.328 1.00 95.62 201 LYS A C 1
ATOM 1556 O O . LYS A 1 201 ? 20.723 2.844 -0.700 1.00 95.62 201 LYS A O 1
ATOM 1561 N N . GLY A 1 202 ? 22.163 1.452 0.312 1.00 94.75 202 GLY A N 1
ATOM 1562 C CA . GLY A 1 202 ? 22.848 1.046 -0.917 1.00 94.75 202 GLY A CA 1
ATOM 1563 C C . GLY A 1 202 ? 21.939 0.306 -1.904 1.00 94.75 202 GLY A C 1
ATOM 1564 O O . GLY A 1 202 ? 22.069 0.511 -3.108 1.00 94.75 202 GLY A O 1
ATOM 1565 N N . ARG A 1 203 ? 20.996 -0.513 -1.415 1.00 94.69 203 ARG A N 1
ATOM 1566 C CA . ARG A 1 203 ? 20.040 -1.245 -2.263 1.00 94.69 203 ARG A CA 1
ATOM 1567 C C . ARG A 1 203 ? 19.020 -0.293 -2.868 1.00 94.69 203 ARG A C 1
ATOM 1569 O O . ARG A 1 203 ? 18.883 -0.250 -4.085 1.00 94.69 203 ARG A O 1
ATOM 1576 N N . VAL A 1 204 ? 18.395 0.536 -2.034 1.00 94.00 204 VAL A N 1
ATOM 1577 C CA . VAL A 1 204 ? 17.384 1.498 -2.493 1.00 94.00 204 VAL A CA 1
ATOM 1578 C C . VAL A 1 204 ? 17.992 2.466 -3.516 1.00 94.00 204 VAL A C 1
ATOM 1580 O O . VAL A 1 204 ? 17.412 2.666 -4.577 1.00 94.00 204 VAL A O 1
ATOM 1583 N N . LYS A 1 205 ? 19.219 2.968 -3.295 1.00 93.62 205 LYS A N 1
ATOM 1584 C CA . LYS A 1 205 ? 19.936 3.792 -4.288 1.00 93.62 205 LYS A CA 1
ATOM 1585 C C . LYS A 1 205 ? 20.193 3.083 -5.622 1.00 93.62 205 LYS A C 1
ATOM 1587 O O . LYS A 1 205 ? 20.212 3.746 -6.654 1.00 93.62 205 LYS A O 1
ATOM 1592 N N . LYS A 1 206 ? 20.419 1.763 -5.630 1.00 93.81 206 LYS A N 1
ATOM 1593 C CA . LYS A 1 206 ? 20.557 0.994 -6.880 1.00 93.81 206 LYS A CA 1
ATOM 1594 C C . LYS A 1 206 ? 19.224 0.898 -7.622 1.00 93.81 206 LYS A C 1
ATOM 1596 O O . LYS A 1 206 ? 19.223 0.967 -8.842 1.00 93.81 206 LYS A O 1
ATOM 1601 N N . TRP A 1 207 ? 18.113 0.779 -6.900 1.00 93.50 207 TRP A N 1
ATOM 1602 C CA . TRP A 1 207 ? 16.767 0.749 -7.484 1.00 93.50 207 TRP A CA 1
ATOM 1603 C C . TRP A 1 207 ? 16.289 2.121 -7.970 1.00 93.50 207 TRP A C 1
ATOM 1605 O O . TRP A 1 207 ? 15.379 2.204 -8.777 1.00 93.50 207 TRP A O 1
ATOM 1615 N N . MET A 1 208 ? 16.915 3.212 -7.531 1.00 89.38 208 MET A N 1
ATOM 1616 C CA . MET A 1 208 ? 16.632 4.553 -8.055 1.00 89.38 208 MET A CA 1
ATOM 1617 C C . MET A 1 208 ? 17.238 4.822 -9.440 1.00 89.38 208 MET A C 1
ATOM 1619 O O . MET A 1 208 ? 17.027 5.908 -9.974 1.00 89.38 208 MET A O 1
ATOM 1623 N N . LYS A 1 209 ? 18.014 3.894 -10.006 1.00 77.19 209 LYS A N 1
ATOM 1624 C CA . LYS A 1 209 ? 18.571 4.004 -11.361 1.00 77.19 209 LYS A CA 1
ATOM 1625 C C . LYS A 1 209 ? 17.578 3.415 -12.357 1.00 77.19 209 LYS A C 1
ATOM 1627 O O . LYS A 1 209 ? 17.216 4.140 -13.308 1.00 77.19 209 LYS A O 1
#

Sequence (209 aa):
MIFDYGGALKKLENELNGLKIHSLNFIDYELFAKGENYLIEHIGLSVKNIIRYKVKGQPYGSNHGGAANSNILGCTVTIKLDNLIEQVIFVQKGPPRESKESDEEYNYVKSACNLCALAHELGHVEDILRGAKGNFQLKPEPSVNLLEAEIYAHSYCLNYLHSVKANTARNMVAKGISKAAVAGKVFQKSVLTGVYNNIGKGRVKKWMK

Solvent-accessible surface area (backbone atoms only — not comparable to full-atom values): 11545 Å² total; per-residue (Å²): 133,83,80,64,33,62,62,52,31,54,48,42,71,74,47,46,86,78,55,88,59,74,46,81,42,76,34,52,59,78,58,56,56,63,16,67,59,54,51,38,43,73,75,75,42,63,61,88,29,54,62,72,62,46,65,57,94,58,92,70,68,94,78,71,80,53,67,80,67,96,80,71,48,47,46,70,43,44,32,49,54,98,91,42,77,43,37,36,38,39,30,37,70,36,75,85,83,63,98,84,63,52,73,67,60,46,50,50,52,28,28,32,51,40,38,50,27,49,40,26,39,50,23,44,51,52,33,45,72,48,34,94,79,28,42,34,34,74,64,96,60,39,27,26,39,57,63,60,39,52,21,45,9,53,44,41,23,42,52,50,28,54,74,75,63,39,57,67,48,30,21,51,52,42,37,49,46,52,52,50,25,70,70,72,39,68,66,41,37,50,31,45,51,45,30,28,69,75,74,33,51,74,58,52,58,59,38,47,108

Foldseek 3Di:
DDDPLVVVLVVCLVCVVVFDAPEEAAAALVQQQVADCSVCVVVPHHPVFWADAAAPDDPDDPDDRSHDDSPQQKDWTWGADPNDIGIYIYGYQAHPDDPPDDPVRRVSRRSLSRLLHSQLNSQLSVLVVVEPNHQFHPPPGTHGNVLVSLLRSLLRSLVVCVVSVVLVSSLVSLLVLVVVLVVPDPSSVSSNVSNCVSPNVVVSVVSVD

Radius of gyration: 16.94 Å; Cα contacts (8 Å, |Δi|>4): 296; chains: 1; bounding box: 46×34×51 Å